Protein AF-A0A843UMZ8-F1 (afdb_monomer_lite)

InterPro domains:
  IPR002641 Patatin-like phospholipase domain [PF01734] (24-73)
  IPR002641 Patatin-like phospholipase domain [PF01734] (77-180)
  IPR002641 Patatin-like phospholipase domain [PS51635] (24-184)
  IPR016035 Acyl transferase/acyl hydrolase/lysophospholipase [SSF52151] (20-180)

Organism: Colocasia esculenta (NCBI:txid4460)

Foldseek 3Di:
DDDDDDDPPPPQPQALDDNDAAEAEQEDDVVCSVVVVVVLVVVQVVVCVVPHPPGAPVSHHSYYYYDHSSVLSVLVSVPAPDACPVVLVVLCVVQPQPWLLNDPDWDWQWWAFPVVRGIDIQTNVVCVVWVQSGDRPSQSVSLQAQARSHYAWGWDWTATPVRDIDIGGTHHRCVVDVDPVPVD

pLDDT: mean 82.48, std 15.72, range [34.12, 97.25]

Secondary structure (DSSP, 8-state):
----------PPPPPSSTT---EEEE---GGGGHHHHHHHHHHHHHHHHHH-TT--HHHH-SEEEE-THHHHHHHHHT--SS--HHHHHHHHHHHTT-BGGG-SS--EEEEEETTTTEEEEEEHHHHHH-GGG--BHHHHHHHHH--TTTS--EEEEEE-TTS-EEEEEEEEGGGT-S-GGG--

Radius of gyration: 21.57 Å; chains: 1; bounding box: 52×58×56 Å

Structure (mmCIF, N/CA/C/O backbone):
data_AF-A0A843UMZ8-F1
#
_entry.id   AF-A0A843UMZ8-F1
#
loop_
_atom_site.group_PDB
_atom_site.id
_atom_site.type_symbol
_atom_site.label_atom_id
_atom_site.label_alt_id
_atom_site.label_comp_id
_atom_site.label_asym_id
_atom_site.label_entity_id
_atom_site.label_seq_id
_atom_site.pdbx_PDB_ins_code
_atom_site.Cartn_x
_atom_site.Cartn_y
_atom_site.Cartn_z
_atom_site.occupancy
_atom_site.B_iso_or_equiv
_atom_site.auth_seq_id
_atom_site.auth_comp_id
_atom_site.auth_asym_id
_atom_site.auth_atom_id
_atom_site.pdbx_PDB_model_num
ATOM 1 N N . MET A 1 1 ? 32.585 -40.895 -26.590 1.00 39.38 1 MET A N 1
ATOM 2 C CA . MET A 1 1 ? 32.357 -39.598 -27.266 1.00 39.38 1 MET A CA 1
ATOM 3 C C . MET A 1 1 ? 31.020 -39.050 -26.799 1.00 39.38 1 MET A C 1
ATOM 5 O O . MET A 1 1 ? 29.990 -39.342 -27.391 1.00 39.38 1 MET A O 1
ATOM 9 N N . GLU A 1 2 ? 31.039 -38.340 -25.678 1.00 34.12 2 GLU A N 1
ATOM 10 C CA . GLU A 1 2 ? 29.848 -37.815 -25.010 1.00 34.12 2 GLU A CA 1
ATOM 11 C C . GLU A 1 2 ? 29.466 -36.465 -25.638 1.00 34.12 2 GLU A C 1
ATOM 13 O O . GLU A 1 2 ? 30.257 -35.522 -25.645 1.00 34.12 2 GLU A O 1
ATOM 18 N N . ARG A 1 3 ? 28.273 -36.387 -26.240 1.00 39.59 3 ARG A N 1
ATOM 19 C CA . ARG A 1 3 ? 27.696 -35.137 -26.752 1.00 39.59 3 ARG A CA 1
ATOM 20 C C . ARG A 1 3 ? 27.063 -34.390 -25.580 1.00 39.59 3 ARG A C 1
ATOM 22 O O . ARG A 1 3 ? 25.974 -34.746 -25.143 1.00 39.59 3 ARG A O 1
ATOM 29 N N . ILE A 1 4 ? 27.728 -33.341 -25.104 1.00 43.88 4 ILE A N 1
ATOM 30 C CA . ILE A 1 4 ? 27.142 -32.383 -24.162 1.00 43.88 4 ILE A CA 1
ATOM 31 C C . ILE A 1 4 ? 26.035 -31.616 -24.897 1.00 43.88 4 ILE A C 1
ATOM 33 O O . ILE A 1 4 ? 26.284 -30.939 -25.899 1.00 43.88 4 ILE A O 1
ATOM 37 N N . ALA A 1 5 ? 24.802 -31.761 -24.415 1.00 42.44 5 ALA A N 1
ATOM 38 C CA . ALA A 1 5 ? 23.647 -31.004 -24.870 1.00 42.44 5 ALA A CA 1
ATOM 39 C C . ALA A 1 5 ? 23.881 -29.508 -24.606 1.00 42.44 5 ALA A C 1
ATOM 41 O O . ALA A 1 5 ? 24.141 -29.100 -23.475 1.00 42.44 5 ALA A O 1
ATOM 42 N N . ARG A 1 6 ? 23.800 -28.688 -25.660 1.00 41.22 6 ARG A N 1
ATOM 43 C CA . ARG A 1 6 ? 23.776 -27.227 -25.534 1.00 41.22 6 ARG A CA 1
ATOM 44 C C . ARG A 1 6 ? 22.532 -26.855 -24.733 1.00 41.22 6 ARG A C 1
ATOM 46 O O . ARG A 1 6 ? 21.422 -27.112 -25.194 1.00 41.22 6 ARG A O 1
ATOM 53 N N . SER A 1 7 ? 22.718 -26.284 -23.544 1.00 41.28 7 SER A N 1
ATOM 54 C CA . SER A 1 7 ? 21.619 -25.667 -22.813 1.00 41.28 7 SER A CA 1
ATOM 55 C C . SER A 1 7 ? 21.045 -24.543 -23.672 1.00 41.28 7 SER A C 1
ATOM 57 O O . SER A 1 7 ? 21.776 -23.748 -24.268 1.00 41.28 7 SER A O 1
ATOM 59 N N . SER A 1 8 ? 19.724 -24.526 -23.795 1.00 41.25 8 SER A N 1
ATOM 60 C CA . SER A 1 8 ? 18.988 -23.487 -24.498 1.00 41.25 8 SER A CA 1
ATOM 61 C C . SER A 1 8 ? 19.226 -22.161 -23.781 1.00 41.25 8 SER A C 1
ATOM 63 O O . SER A 1 8 ? 18.613 -21.889 -22.751 1.00 41.25 8 SER A O 1
ATOM 65 N N . ILE A 1 9 ? 20.148 -21.348 -24.297 1.00 44.03 9 ILE A N 1
ATOM 66 C CA . ILE A 1 9 ? 20.263 -19.946 -23.904 1.00 44.03 9 ILE A CA 1
ATOM 67 C C . ILE A 1 9 ? 18.944 -19.307 -24.335 1.00 44.03 9 ILE A C 1
ATOM 69 O O . ILE A 1 9 ? 18.650 -19.249 -25.530 1.00 44.03 9 ILE A O 1
ATOM 73 N N . SER A 1 10 ? 18.119 -18.899 -23.369 1.00 47.84 10 SER A N 1
ATOM 74 C CA . SER A 1 10 ? 16.929 -18.093 -23.631 1.00 47.84 10 SER A CA 1
ATOM 75 C C . SER A 1 10 ? 17.362 -16.891 -24.463 1.00 47.84 10 SER A C 1
ATOM 77 O O . SER A 1 10 ? 18.182 -16.096 -24.000 1.00 47.84 10 SER A O 1
ATOM 79 N N . GLN A 1 11 ? 16.882 -16.797 -25.703 1.00 49.19 11 GLN A N 1
ATOM 80 C CA . GLN A 1 11 ? 17.174 -15.651 -26.555 1.00 49.19 11 GLN A CA 1
ATOM 81 C C . GLN A 1 11 ? 16.705 -14.391 -25.824 1.00 49.19 11 GLN A C 1
ATOM 83 O O . GLN A 1 11 ? 15.544 -14.302 -25.426 1.00 49.19 11 GLN A O 1
ATOM 88 N N . ILE A 1 12 ? 17.636 -13.463 -25.588 1.00 54.62 12 ILE A N 1
ATOM 89 C CA . ILE A 1 12 ? 17.324 -12.133 -25.062 1.00 54.62 12 ILE A CA 1
ATOM 90 C C . ILE A 1 12 ? 16.330 -11.512 -26.046 1.00 54.62 12 ILE A C 1
ATOM 92 O O . ILE A 1 12 ? 16.532 -11.594 -27.260 1.00 54.62 12 ILE A O 1
ATOM 96 N N . GLN A 1 13 ? 15.227 -10.980 -25.521 1.00 56.53 13 GLN A N 1
ATOM 97 C CA . GLN A 1 13 ? 14.193 -10.341 -26.326 1.00 56.53 13 GLN A CA 1
ATOM 98 C C . GLN A 1 13 ? 14.821 -9.230 -27.181 1.00 56.53 13 GLN A C 1
ATOM 100 O O . GLN A 1 13 ? 15.770 -8.579 -26.744 1.00 56.53 13 GLN A O 1
ATOM 105 N N . ALA A 1 14 ? 14.352 -9.079 -28.423 1.00 60.81 14 ALA A N 1
ATOM 106 C CA . ALA A 1 14 ? 14.904 -8.090 -29.345 1.00 60.81 14 ALA A CA 1
ATOM 107 C C . ALA A 1 14 ? 14.833 -6.680 -28.725 1.00 60.81 14 ALA A C 1
ATOM 109 O O . ALA A 1 14 ? 13.852 -6.408 -28.028 1.00 60.81 14 ALA A O 1
ATOM 110 N N . PRO A 1 15 ? 15.834 -5.812 -28.970 1.00 63.03 15 PRO A N 1
ATOM 111 C CA . PRO A 1 15 ? 15.876 -4.496 -28.359 1.00 63.03 15 PRO A CA 1
ATOM 112 C C . PRO A 1 15 ? 14.622 -3.686 -28.659 1.00 63.03 15 PRO A C 1
ATOM 114 O O . PRO A 1 15 ? 14.126 -3.680 -29.789 1.00 63.03 15 PRO A O 1
ATOM 117 N N . THR A 1 16 ? 14.140 -2.978 -27.649 1.00 64.69 16 THR A N 1
ATOM 118 C CA . THR A 1 16 ? 12.917 -2.178 -27.721 1.00 64.69 16 THR A CA 1
ATOM 119 C C . THR A 1 16 ? 13.115 -0.954 -28.624 1.00 64.69 16 THR A C 1
ATOM 121 O O . THR A 1 16 ? 12.178 -0.531 -29.299 1.00 64.69 16 THR A O 1
ATOM 124 N N . TYR A 1 17 ? 14.348 -0.433 -28.722 1.00 62.03 17 TYR A N 1
ATOM 125 C CA . TYR A 1 17 ? 14.706 0.687 -29.598 1.00 62.03 17 TYR A CA 1
ATOM 126 C C . TYR A 1 17 ? 16.042 0.470 -30.334 1.00 62.03 17 TYR A C 1
ATOM 128 O O . TYR A 1 17 ? 17.121 0.470 -29.743 1.00 62.03 17 TYR A O 1
ATOM 1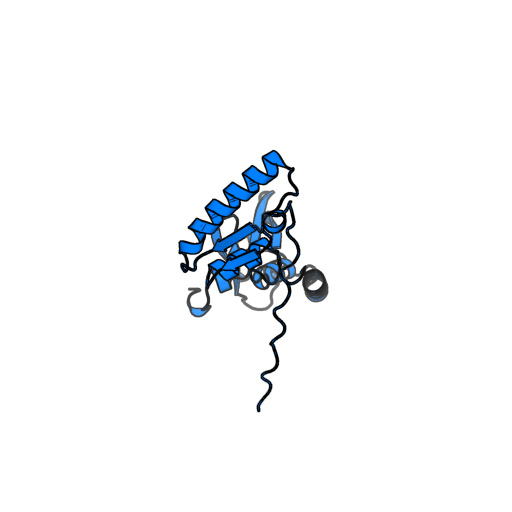36 N N . GLY A 1 18 ? 15.987 0.373 -31.667 1.00 69.19 18 GLY A N 1
ATOM 137 C CA . GLY A 1 18 ? 17.173 0.289 -32.529 1.00 69.19 18 GLY A CA 1
ATOM 138 C C . GLY A 1 18 ? 17.957 -1.028 -32.412 1.00 69.19 18 GLY A C 1
ATOM 139 O O . GLY A 1 18 ? 17.411 -2.068 -32.070 1.00 69.19 18 GLY A O 1
ATOM 140 N N . ASN A 1 19 ? 19.255 -0.992 -32.741 1.00 77.31 19 ASN A N 1
ATOM 141 C CA . ASN A 1 19 ? 20.150 -2.164 -32.707 1.00 77.31 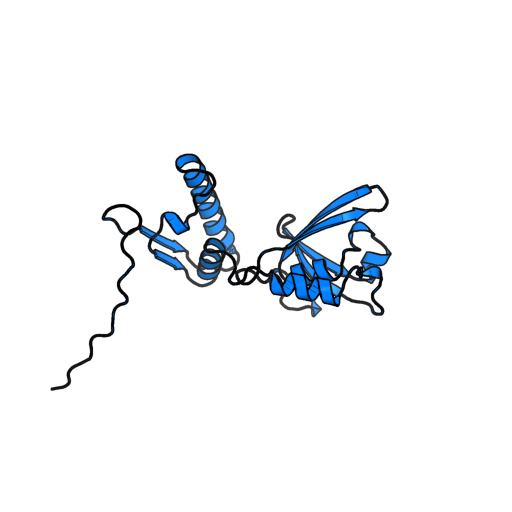19 ASN A CA 1
ATOM 142 C C . ASN A 1 19 ? 20.954 -2.287 -31.394 1.00 77.31 19 ASN A C 1
ATOM 144 O O . ASN A 1 19 ? 21.884 -3.093 -31.322 1.00 77.31 19 ASN A O 1
ATOM 148 N N . LEU A 1 20 ? 20.658 -1.468 -30.382 1.00 81.56 20 LEU A N 1
ATOM 149 C CA . LEU A 1 20 ? 21.407 -1.422 -29.125 1.00 81.56 20 LEU A CA 1
ATOM 150 C C . LEU A 1 20 ? 20.588 -2.055 -28.005 1.00 81.56 20 LEU A C 1
ATOM 152 O O . LEU A 1 20 ? 19.434 -1.697 -27.832 1.00 81.56 20 LEU A O 1
ATOM 156 N N . ILE A 1 21 ? 21.208 -2.950 -27.233 1.00 87.69 21 ILE A N 1
ATOM 157 C CA . ILE A 1 21 ? 20.596 -3.537 -26.035 1.00 87.69 21 ILE A CA 1
ATOM 158 C C . ILE A 1 21 ? 20.822 -2.592 -24.853 1.00 87.69 21 ILE A C 1
ATOM 160 O O . ILE A 1 21 ? 21.972 -2.259 -24.545 1.00 87.69 21 ILE A O 1
ATOM 164 N N . THR A 1 22 ? 19.753 -2.201 -24.162 1.00 90.44 22 THR A N 1
ATOM 165 C CA . THR A 1 22 ? 19.817 -1.351 -22.963 1.00 90.44 22 THR A CA 1
ATOM 166 C C . THR A 1 22 ? 19.690 -2.178 -21.682 1.00 90.44 22 THR A C 1
ATOM 168 O O . THR A 1 22 ? 18.806 -3.022 -21.529 1.00 90.44 22 THR A O 1
ATOM 171 N N . ILE A 1 23 ? 20.601 -1.944 -20.729 1.00 91.31 23 ILE A N 1
ATOM 172 C CA . ILE A 1 23 ? 20.671 -2.697 -19.469 1.00 91.31 23 ILE A CA 1
ATOM 173 C C . ILE A 1 23 ? 20.679 -1.736 -18.280 1.00 91.31 23 ILE A C 1
ATOM 175 O O . ILE A 1 23 ? 21.539 -0.859 -18.197 1.00 91.31 23 ILE A O 1
ATOM 179 N N . LEU A 1 24 ? 19.769 -1.954 -17.329 1.00 89.62 24 LEU A N 1
ATOM 180 C CA . LEU A 1 24 ? 19.744 -1.290 -16.026 1.00 89.62 24 LEU A CA 1
ATOM 181 C C . LEU A 1 24 ? 20.158 -2.278 -14.925 1.00 89.62 24 LEU A C 1
ATOM 183 O O . LEU A 1 24 ? 19.563 -3.344 -14.789 1.00 89.62 24 LEU A O 1
ATOM 187 N N . SER A 1 25 ? 21.159 -1.920 -14.117 1.00 91.00 25 SER A N 1
ATOM 188 C CA . SER A 1 25 ? 21.621 -2.721 -12.974 1.00 91.00 25 SER A CA 1
ATOM 189 C C . SER A 1 25 ? 21.449 -1.956 -11.664 1.00 91.00 25 SER A C 1
ATOM 191 O O . SER A 1 25 ? 21.885 -0.812 -11.560 1.00 91.00 25 SER A O 1
ATOM 193 N N . ILE A 1 26 ? 20.834 -2.592 -10.664 1.00 90.25 26 ILE A N 1
ATOM 194 C CA . ILE A 1 26 ? 20.544 -2.000 -9.353 1.00 90.25 26 ILE A CA 1
ATOM 195 C C . ILE A 1 26 ? 21.181 -2.838 -8.242 1.00 90.25 26 ILE A C 1
ATOM 197 O O . ILE A 1 26 ? 20.771 -3.971 -7.965 1.00 90.25 26 ILE A O 1
ATOM 201 N N . ASP A 1 27 ? 22.155 -2.253 -7.558 1.00 85.81 27 ASP A N 1
ATOM 202 C CA . ASP A 1 27 ? 22.845 -2.910 -6.453 1.00 85.81 27 ASP A CA 1
ATOM 203 C C . ASP A 1 27 ? 21.962 -3.058 -5.204 1.00 85.81 27 ASP A C 1
ATOM 205 O O . ASP A 1 27 ? 21.072 -2.252 -4.911 1.00 85.81 27 ASP A O 1
ATOM 209 N N . GLY A 1 28 ? 22.237 -4.106 -4.427 1.00 78.75 28 GLY A N 1
ATOM 210 C CA . GLY A 1 28 ? 21.670 -4.282 -3.095 1.00 78.75 28 GLY A CA 1
ATOM 211 C C . GLY A 1 28 ? 22.303 -3.343 -2.066 1.00 78.75 28 GLY A C 1
ATOM 212 O O . GLY A 1 28 ? 23.476 -2.995 -2.153 1.00 78.75 28 GLY A O 1
ATOM 213 N N . GLY A 1 29 ? 21.545 -2.956 -1.036 1.00 81.50 29 GLY A N 1
ATOM 214 C CA . GLY A 1 29 ? 22.059 -2.012 -0.034 1.00 81.50 29 GLY A CA 1
ATOM 215 C C . GLY A 1 29 ? 21.313 -1.963 1.298 1.00 81.50 29 GLY A C 1
ATOM 216 O O . GLY A 1 29 ? 21.584 -1.067 2.103 1.00 81.50 29 GLY A O 1
ATOM 217 N N . GLY A 1 30 ? 20.376 -2.888 1.543 1.00 77.50 30 GLY A N 1
ATOM 218 C CA . GLY A 1 30 ? 19.465 -2.814 2.687 1.00 77.50 30 GLY A CA 1
ATOM 219 C C . GLY A 1 30 ? 18.601 -1.557 2.597 1.00 77.50 30 GLY A C 1
ATOM 220 O O . GLY A 1 30 ? 18.087 -1.245 1.523 1.00 77.50 30 GLY A O 1
ATOM 221 N N . VAL A 1 31 ? 18.511 -0.798 3.691 1.00 73.19 31 VAL A N 1
ATOM 222 C CA . VAL A 1 31 ? 17.788 0.490 3.748 1.00 73.19 31 VAL A CA 1
ATOM 223 C C . VAL A 1 31 ? 18.337 1.544 2.777 1.00 73.19 31 VAL A C 1
ATOM 225 O O . VAL A 1 31 ? 17.607 2.432 2.352 1.00 73.19 31 VAL A O 1
ATOM 228 N N . ARG A 1 32 ? 19.605 1.424 2.350 1.00 76.88 32 ARG A N 1
ATOM 229 C CA . ARG A 1 32 ? 20.222 2.338 1.369 1.00 76.88 32 ARG A CA 1
ATOM 230 C C . ARG A 1 32 ? 19.683 2.158 -0.050 1.00 76.88 32 ARG A C 1
ATOM 232 O O . ARG A 1 32 ? 20.016 2.961 -0.913 1.00 76.88 32 ARG A O 1
ATOM 239 N N . GLY A 1 33 ? 18.821 1.164 -0.282 1.00 77.50 33 GLY A N 1
ATOM 240 C CA . GLY A 1 33 ? 18.078 1.026 -1.536 1.00 77.50 33 GLY A CA 1
ATOM 241 C C . GLY A 1 33 ? 17.200 2.237 -1.870 1.00 77.50 33 GLY A C 1
ATOM 242 O O . GLY A 1 33 ? 16.820 2.390 -3.023 1.00 77.50 33 GLY A O 1
ATOM 243 N N . ILE A 1 34 ? 16.945 3.142 -0.916 1.00 78.19 34 ILE A N 1
ATOM 244 C CA . ILE A 1 34 ? 16.294 4.428 -1.197 1.00 78.19 34 ILE A CA 1
ATOM 245 C C . ILE A 1 34 ? 17.096 5.302 -2.174 1.00 78.19 34 ILE A C 1
ATOM 247 O O . ILE A 1 34 ? 16.505 6.021 -2.965 1.00 78.19 34 ILE A O 1
ATOM 251 N N . ILE A 1 35 ? 18.431 5.206 -2.178 1.00 84.00 35 ILE A N 1
ATOM 252 C CA . ILE A 1 35 ? 19.289 6.003 -3.067 1.00 84.00 35 ILE A CA 1
ATOM 253 C C . ILE A 1 35 ? 19.014 5.673 -4.543 1.00 84.00 35 ILE A C 1
ATOM 255 O O . ILE A 1 35 ? 18.651 6.590 -5.283 1.00 84.00 35 ILE A O 1
ATOM 259 N N . PRO A 1 36 ? 19.139 4.406 -5.002 1.00 85.88 36 PRO A N 1
ATOM 260 C CA . PRO A 1 36 ? 18.819 4.078 -6.384 1.00 85.88 36 PRO A CA 1
ATOM 261 C C . PRO A 1 36 ? 17.340 4.306 -6.709 1.00 85.88 36 PRO A C 1
ATOM 263 O O . PRO A 1 36 ? 17.052 4.725 -7.821 1.00 85.88 36 PRO A O 1
ATOM 266 N N . VAL A 1 37 ? 16.410 4.116 -5.762 1.00 84.62 37 VAL A N 1
ATOM 267 C CA . VAL A 1 37 ? 14.987 4.442 -5.982 1.00 84.62 37 VAL A CA 1
ATOM 268 C C . VAL A 1 37 ? 14.804 5.919 -6.323 1.00 84.62 37 VAL A C 1
ATOM 270 O O . VAL A 1 37 ? 14.165 6.222 -7.321 1.00 84.62 37 VAL A O 1
ATOM 273 N N . THR A 1 38 ? 15.410 6.836 -5.565 1.00 83.12 38 THR A N 1
ATOM 274 C CA . THR A 1 38 ? 15.305 8.279 -5.832 1.00 83.12 38 THR A CA 1
ATOM 275 C C . THR A 1 38 ? 15.871 8.653 -7.202 1.00 83.12 38 THR A C 1
ATOM 277 O O . THR A 1 38 ? 15.266 9.445 -7.923 1.00 83.12 38 THR A O 1
ATOM 280 N N . ILE A 1 39 ? 17.012 8.072 -7.585 1.00 89.62 39 ILE A N 1
ATOM 281 C CA . ILE A 1 39 ? 17.620 8.309 -8.903 1.00 89.62 39 ILE A CA 1
ATOM 282 C C . ILE A 1 39 ? 16.702 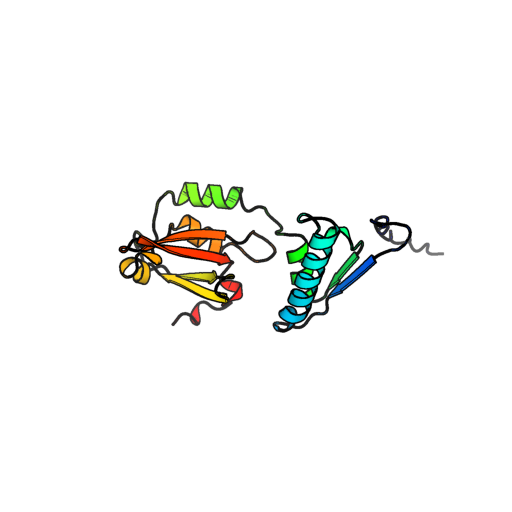7.796 -10.017 1.00 89.62 39 ILE A C 1
ATOM 284 O O . ILE A 1 39 ? 16.495 8.489 -11.009 1.00 89.62 39 ILE A O 1
ATOM 288 N N . LEU A 1 40 ? 16.130 6.604 -9.845 1.00 90.00 40 LEU A N 1
ATOM 289 C CA . LEU A 1 40 ? 15.221 6.004 -10.818 1.00 90.00 40 LEU A CA 1
ATOM 290 C C . LEU A 1 40 ? 13.911 6.785 -10.936 1.00 90.00 40 LEU A C 1
ATOM 292 O O . LEU A 1 40 ? 13.449 7.000 -12.049 1.00 90.00 40 LEU A O 1
ATOM 296 N N . SER A 1 41 ? 13.359 7.282 -9.827 1.00 84.81 41 SER A N 1
ATOM 297 C CA . SER A 1 41 ? 12.196 8.174 -9.850 1.00 84.81 41 SER A CA 1
ATOM 298 C C . SER A 1 41 ? 12.484 9.471 -10.602 1.00 84.81 41 SER A C 1
ATOM 300 O O . SER A 1 41 ? 11.654 9.911 -11.390 1.00 84.81 41 SER A O 1
ATOM 302 N N . PHE A 1 42 ? 13.661 10.073 -10.406 1.00 91.31 42 PHE A N 1
ATOM 303 C CA . PHE A 1 42 ? 14.057 11.249 -11.180 1.00 91.31 42 PHE A CA 1
ATOM 304 C C . PHE A 1 42 ? 14.197 10.923 -12.672 1.00 91.31 42 PHE A C 1
ATOM 306 O O . PHE A 1 42 ? 13.692 11.663 -13.509 1.00 91.31 42 PHE A O 1
ATOM 313 N N . LEU A 1 43 ? 14.835 9.800 -13.008 1.00 91.94 43 LEU A N 1
ATOM 314 C CA . LEU A 1 43 ? 14.990 9.366 -14.394 1.00 91.94 43 LEU A CA 1
ATOM 315 C C . LEU A 1 43 ? 13.635 9.127 -15.074 1.00 91.94 43 LEU A C 1
ATOM 317 O O . LEU A 1 43 ? 13.434 9.599 -16.185 1.00 91.94 43 LEU A O 1
ATOM 321 N N . GLU A 1 44 ? 12.702 8.439 -14.413 1.00 88.94 44 GLU A N 1
ATOM 322 C CA . GLU A 1 44 ? 11.356 8.196 -14.947 1.00 88.94 44 GLU A CA 1
ATOM 323 C C . GLU A 1 44 ? 10.589 9.504 -15.180 1.00 88.94 44 GLU A C 1
ATOM 325 O O . GLU A 1 44 ? 9.971 9.667 -16.227 1.00 88.94 44 GLU A O 1
ATOM 330 N N . LEU A 1 45 ? 10.702 10.473 -14.264 1.00 88.44 45 LEU A N 1
ATOM 331 C CA . LEU A 1 45 ? 10.113 11.803 -14.443 1.00 88.44 45 LEU A CA 1
ATOM 332 C C . LEU A 1 45 ? 10.694 12.545 -15.654 1.00 88.44 45 LEU A C 1
ATOM 334 O O . LEU A 1 45 ? 9.952 13.200 -16.382 1.00 88.44 45 LEU A O 1
ATOM 338 N N . GLU A 1 46 ? 12.007 12.472 -15.884 1.00 94.19 46 GLU A N 1
ATOM 339 C CA . GLU A 1 46 ? 12.617 13.085 -17.070 1.00 94.19 46 GLU A CA 1
ATOM 340 C C . GLU A 1 46 ? 12.184 12.380 -18.365 1.00 94.19 46 GLU A C 1
ATOM 342 O O . GLU A 1 46 ? 11.899 13.053 -19.352 1.00 94.19 46 GLU A O 1
ATOM 347 N N . LEU A 1 47 ? 12.049 11.051 -18.356 1.00 90.19 47 LEU A N 1
ATOM 348 C CA . LEU A 1 47 ? 11.519 10.295 -19.497 1.00 90.19 47 LEU A CA 1
ATOM 349 C C . LEU A 1 47 ? 10.060 10.667 -19.790 1.00 90.19 47 LEU A C 1
ATOM 351 O O . LEU A 1 47 ? 9.705 10.904 -20.941 1.00 90.19 47 LEU A O 1
ATOM 355 N N . GLN A 1 48 ? 9.236 10.830 -18.754 1.00 90.44 48 GLN A N 1
ATOM 356 C CA . GLN A 1 48 ? 7.846 11.266 -18.901 1.00 90.44 48 GLN A CA 1
ATOM 357 C C . GLN A 1 48 ? 7.715 12.677 -19.480 1.00 90.44 48 GLN A C 1
ATOM 359 O O . GLN A 1 48 ? 6.792 12.946 -20.248 1.00 90.44 48 GLN A O 1
ATOM 364 N N . LYS A 1 49 ? 8.646 13.586 -19.164 1.00 92.12 49 LYS A N 1
ATOM 365 C CA . LYS A 1 49 ? 8.683 14.923 -19.784 1.00 92.12 49 LYS A CA 1
ATOM 366 C C . LYS A 1 49 ? 9.020 14.873 -21.274 1.00 92.12 49 LYS A C 1
ATOM 368 O O . LYS A 1 49 ? 8.611 15.773 -22.003 1.00 92.12 49 LYS A O 1
ATOM 373 N N . LEU A 1 50 ? 9.795 13.879 -21.702 1.00 91.75 50 LEU A N 1
ATOM 374 C CA . LEU A 1 50 ? 10.229 13.729 -23.090 1.00 91.75 50 LEU A CA 1
ATOM 375 C C . LEU A 1 50 ? 9.184 12.995 -23.939 1.00 91.75 50 LEU A C 1
ATOM 377 O O . LEU A 1 50 ? 8.842 13.478 -25.016 1.00 91.75 50 LEU A O 1
ATOM 381 N N . ASP A 1 51 ? 8.646 11.885 -23.431 1.00 91.50 51 ASP A N 1
ATOM 382 C CA . ASP A 1 51 ? 7.847 10.936 -24.219 1.00 91.50 51 ASP A CA 1
ATOM 383 C C . ASP A 1 51 ? 6.387 10.786 -23.734 1.00 91.50 51 ASP A C 1
ATOM 385 O O . ASP A 1 51 ? 5.590 10.091 -24.365 1.00 91.50 51 ASP A O 1
ATOM 389 N N . GLY A 1 52 ? 6.003 11.475 -22.651 1.00 89.38 52 GLY A N 1
ATOM 390 C CA . GLY A 1 52 ? 4.636 11.534 -22.118 1.00 89.38 52 GLY A CA 1
ATOM 391 C C . GLY A 1 52 ? 4.450 10.842 -20.761 1.00 89.38 52 GLY A C 1
ATOM 392 O O . GLY A 1 52 ? 5.243 10.002 -20.349 1.00 89.38 52 GLY A O 1
ATOM 393 N N . GLU A 1 53 ? 3.360 11.168 -20.058 1.00 84.88 53 GLU A N 1
ATOM 394 C CA . GLU A 1 53 ? 3.105 10.737 -18.666 1.00 84.88 53 GLU A CA 1
ATOM 395 C C . GLU A 1 53 ? 3.021 9.214 -18.466 1.00 84.88 53 GLU A C 1
ATOM 397 O O . GLU A 1 53 ? 3.230 8.715 -17.359 1.00 84.88 53 GLU A O 1
ATOM 402 N N . GLU A 1 54 ? 2.752 8.453 -19.527 1.00 82.50 54 GLU A N 1
ATOM 403 C CA . GLU A 1 54 ? 2.670 6.989 -19.479 1.00 82.50 54 GLU A CA 1
ATOM 404 C C . GLU A 1 54 ? 4.025 6.291 -19.635 1.00 82.50 54 GLU A C 1
ATOM 406 O O . GLU A 1 54 ? 4.106 5.088 -19.402 1.00 82.50 54 GLU A O 1
ATOM 411 N N . ALA A 1 55 ? 5.095 7.024 -19.953 1.00 84.25 55 ALA A N 1
ATOM 412 C CA . ALA A 1 55 ? 6.434 6.460 -20.049 1.00 84.25 55 ALA A CA 1
ATOM 413 C C . ALA A 1 55 ? 6.871 5.849 -18.707 1.00 84.25 55 ALA A C 1
ATOM 415 O O . ALA A 1 55 ? 6.742 6.471 -17.638 1.00 84.25 55 ALA A O 1
ATOM 416 N N . ARG A 1 56 ? 7.383 4.618 -18.747 1.00 85.62 56 ARG A N 1
ATOM 417 C CA . ARG A 1 56 ? 7.949 3.913 -17.592 1.00 85.62 56 ARG A CA 1
ATOM 418 C C . ARG A 1 56 ? 9.352 3.437 -17.902 1.00 85.62 56 ARG A C 1
ATOM 420 O O . ARG A 1 56 ? 9.663 3.089 -19.033 1.00 85.62 56 ARG A O 1
ATOM 427 N N . LEU A 1 57 ? 10.190 3.293 -16.877 1.00 86.44 57 LEU A N 1
ATOM 428 C CA . LEU A 1 57 ? 11.549 2.746 -17.039 1.00 86.44 57 LEU A CA 1
ATOM 429 C C . LEU A 1 57 ? 11.566 1.380 -17.748 1.00 86.44 57 LEU A C 1
ATOM 431 O O . LEU A 1 57 ? 12.499 1.077 -18.488 1.00 86.44 57 LEU A O 1
ATOM 435 N N . ALA A 1 58 ? 10.531 0.562 -17.546 1.00 84.75 58 ALA A N 1
ATOM 436 C CA . ALA A 1 58 ? 10.403 -0.745 -18.185 1.00 84.75 58 ALA A CA 1
ATOM 437 C C . ALA A 1 58 ? 10.279 -0.684 -19.720 1.00 84.75 58 ALA A C 1
ATOM 439 O O . ALA A 1 58 ? 10.571 -1.687 -20.366 1.00 84.75 58 ALA A O 1
ATOM 440 N N . ASP A 1 59 ? 9.901 0.464 -20.288 1.00 85.62 59 ASP A N 1
ATOM 441 C CA . ASP A 1 59 ? 9.763 0.657 -21.736 1.00 85.62 59 ASP A CA 1
ATOM 442 C C . ASP A 1 59 ? 11.111 0.955 -22.417 1.00 85.62 59 ASP A C 1
ATOM 444 O O . ASP A 1 59 ? 11.252 0.781 -23.625 1.00 85.62 59 ASP A O 1
ATOM 448 N N . TYR A 1 60 ? 12.123 1.380 -21.648 1.00 87.75 60 TYR A N 1
ATOM 449 C CA . TYR A 1 60 ? 13.428 1.818 -22.172 1.00 87.75 60 TYR A CA 1
ATOM 450 C C . TYR A 1 60 ? 14.557 0.814 -21.946 1.00 87.75 60 TYR A C 1
ATOM 452 O O . TYR A 1 60 ? 15.614 0.937 -22.570 1.00 87.75 60 TYR A O 1
ATOM 460 N N . PHE A 1 61 ? 14.375 -0.148 -21.037 1.00 88.44 61 PHE A N 1
ATOM 461 C CA . PHE A 1 61 ? 15.404 -1.113 -20.653 1.00 88.44 61 PHE A CA 1
ATOM 462 C C . PHE A 1 61 ? 15.007 -2.539 -21.028 1.00 88.44 61 PHE A C 1
ATOM 464 O O . PHE A 1 61 ? 14.123 -3.127 -20.405 1.00 88.44 61 PHE A O 1
ATOM 471 N N . ASP A 1 62 ? 15.736 -3.129 -21.979 1.00 86.69 62 ASP A N 1
ATOM 472 C CA . ASP A 1 62 ? 15.529 -4.519 -22.413 1.00 86.69 62 ASP A CA 1
ATOM 473 C C . ASP A 1 62 ? 15.818 -5.521 -21.287 1.00 86.69 62 ASP A C 1
ATOM 475 O O . ASP A 1 62 ? 15.183 -6.574 -21.168 1.00 86.69 62 ASP A O 1
ATOM 479 N N . VAL A 1 63 ? 16.794 -5.191 -20.436 1.00 86.12 63 VAL A N 1
ATOM 480 C CA . VAL A 1 63 ? 17.185 -6.005 -19.286 1.00 86.12 63 VAL A CA 1
ATOM 481 C C . VAL A 1 63 ? 17.287 -5.131 -18.043 1.00 86.12 63 VAL A C 1
ATOM 483 O O . VAL A 1 63 ? 18.037 -4.158 -18.010 1.00 86.12 63 VAL A O 1
ATOM 486 N N . ILE A 1 64 ? 16.589 -5.527 -16.977 1.00 87.62 64 ILE A N 1
ATOM 487 C CA . ILE A 1 64 ? 16.735 -4.924 -15.650 1.00 87.62 64 ILE A CA 1
ATOM 488 C C . ILE A 1 64 ? 17.188 -6.005 -14.667 1.00 87.62 64 ILE A C 1
ATOM 490 O O . ILE A 1 64 ? 16.494 -7.005 -14.466 1.00 87.62 64 ILE A O 1
ATOM 494 N N . ALA A 1 65 ? 18.353 -5.803 -14.057 1.00 87.94 65 ALA A N 1
A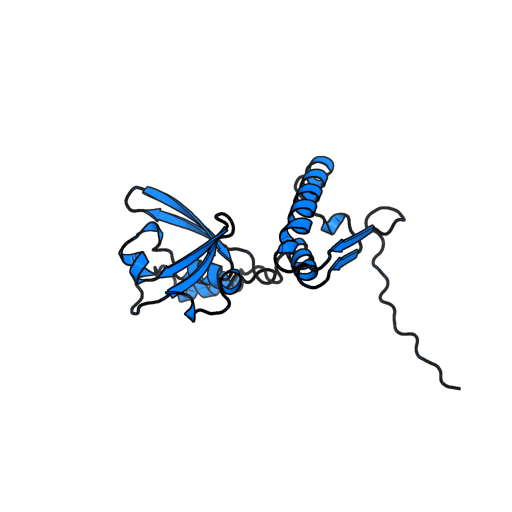TOM 495 C CA . ALA A 1 65 ? 18.974 -6.714 -13.105 1.00 87.94 65 ALA A CA 1
ATOM 496 C C . ALA A 1 65 ? 19.186 -6.034 -11.748 1.00 87.94 65 ALA A C 1
ATOM 498 O O . ALA A 1 65 ? 19.395 -4.828 -11.657 1.00 87.94 65 ALA A O 1
ATOM 499 N N . GLY A 1 66 ? 19.135 -6.809 -10.669 1.00 87.12 66 GLY A N 1
ATOM 500 C CA . GLY A 1 66 ? 19.395 -6.270 -9.343 1.00 87.12 66 GLY A CA 1
ATOM 501 C C . GLY A 1 66 ? 19.389 -7.323 -8.254 1.00 87.12 66 GLY A C 1
ATOM 502 O O . GLY A 1 66 ? 18.797 -8.395 -8.389 1.00 87.12 66 GLY A O 1
ATOM 503 N N . THR A 1 67 ? 20.102 -7.020 -7.175 1.00 81.50 67 THR A N 1
ATOM 504 C CA . THR A 1 67 ? 20.401 -7.971 -6.099 1.00 81.50 67 THR A CA 1
ATOM 505 C C . THR A 1 67 ? 19.847 -7.470 -4.767 1.00 81.50 67 THR A C 1
ATOM 507 O O . THR A 1 67 ? 19.865 -6.275 -4.486 1.00 81.50 67 THR A O 1
ATOM 510 N N . SER A 1 68 ? 19.324 -8.370 -3.924 1.00 83.94 68 SER A N 1
ATOM 511 C CA . SER A 1 68 ? 18.731 -8.013 -2.620 1.00 83.94 68 SER A CA 1
ATOM 512 C C . SER A 1 68 ? 17.672 -6.898 -2.751 1.00 83.94 68 SER A C 1
ATOM 514 O O . SER A 1 68 ? 16.708 -7.075 -3.498 1.00 83.94 68 SER A O 1
ATOM 516 N N . THR A 1 69 ? 17.844 -5.741 -2.096 1.00 81.50 69 THR A N 1
ATOM 517 C CA . THR A 1 69 ? 16.944 -4.583 -2.237 1.00 81.50 69 THR A CA 1
ATOM 518 C C . THR A 1 69 ? 16.765 -4.150 -3.694 1.00 81.50 69 THR A C 1
ATOM 520 O O . THR A 1 69 ? 15.656 -3.794 -4.072 1.00 81.50 69 THR A O 1
ATOM 523 N N . GLY A 1 70 ? 17.799 -4.248 -4.537 1.00 80.25 70 GLY A N 1
ATOM 524 C CA . GLY A 1 70 ? 17.691 -3.943 -5.965 1.00 80.25 70 GLY A CA 1
ATOM 525 C C . GLY A 1 70 ? 16.667 -4.828 -6.681 1.00 80.25 70 GLY A C 1
ATOM 526 O O . GLY A 1 70 ? 15.899 -4.335 -7.497 1.00 80.25 70 GLY A O 1
ATOM 527 N N . GLY A 1 71 ? 16.550 -6.105 -6.301 1.00 80.44 71 GLY A N 1
ATOM 528 C CA . GLY A 1 71 ? 15.513 -7.000 -6.828 1.00 80.44 71 GLY A CA 1
ATOM 529 C C . GLY A 1 71 ? 14.091 -6.591 -6.420 1.00 80.44 71 GLY A C 1
ATOM 530 O O . GLY A 1 71 ? 13.159 -6.724 -7.214 1.00 80.44 71 GLY A O 1
ATOM 531 N N . LEU A 1 72 ? 13.921 -6.037 -5.212 1.00 77.69 72 LEU A N 1
ATOM 532 C CA . LEU A 1 72 ? 12.641 -5.465 -4.774 1.00 77.69 72 LEU A CA 1
ATOM 533 C C . LEU A 1 72 ? 12.286 -4.212 -5.584 1.00 77.69 72 LEU A C 1
ATOM 535 O O . LEU A 1 72 ? 11.134 -4.067 -5.984 1.00 77.69 72 LEU A O 1
ATOM 539 N N . VAL A 1 73 ? 13.272 -3.356 -5.880 1.00 79.69 73 VAL A N 1
ATOM 540 C CA . VAL A 1 73 ? 13.088 -2.157 -6.716 1.00 79.69 73 VAL A CA 1
ATOM 541 C C . VAL A 1 73 ? 12.640 -2.538 -8.125 1.00 79.69 73 VAL A C 1
ATOM 543 O O . VAL A 1 73 ? 11.643 -2.007 -8.600 1.00 79.69 73 VAL A O 1
ATOM 546 N N . ILE A 1 74 ? 13.285 -3.522 -8.763 1.00 80.94 74 ILE A N 1
ATOM 547 C CA . ILE A 1 74 ? 12.859 -4.023 -10.087 1.00 80.94 74 ILE A CA 1
ATOM 548 C C . ILE A 1 74 ? 11.404 -4.467 -10.065 1.00 80.94 74 ILE A C 1
ATOM 550 O O . ILE A 1 74 ? 10.639 -4.221 -10.997 1.00 80.94 74 ILE A O 1
ATOM 554 N N . ARG A 1 75 ? 11.018 -5.165 -8.999 1.00 73.25 75 ARG A N 1
ATOM 555 C CA . ARG A 1 75 ? 9.668 -5.686 -8.886 1.00 73.25 75 ARG A CA 1
ATOM 556 C C . ARG A 1 75 ? 8.647 -4.583 -8.620 1.00 73.25 75 ARG A C 1
ATOM 558 O O . ARG A 1 75 ? 7.533 -4.696 -9.106 1.00 73.25 75 ARG A O 1
ATOM 565 N N . ALA A 1 76 ? 9.032 -3.521 -7.919 1.00 73.38 76 ALA A N 1
ATOM 566 C CA . ALA A 1 76 ? 8.219 -2.318 -7.793 1.00 73.38 76 ALA A CA 1
ATOM 567 C C . ALA A 1 76 ? 8.042 -1.605 -9.147 1.00 73.38 76 ALA A C 1
ATOM 569 O O . ALA A 1 76 ? 6.918 -1.249 -9.484 1.00 73.38 76 ALA A O 1
ATOM 570 N N . LEU A 1 77 ? 9.105 -1.494 -9.957 1.00 73.69 77 LEU A N 1
ATOM 571 C CA . LEU A 1 77 ? 9.049 -0.898 -11.303 1.00 73.69 77 LEU A CA 1
ATOM 572 C C . LEU A 1 77 ? 8.116 -1.654 -12.261 1.00 73.69 77 LEU A C 1
ATOM 574 O O . LEU A 1 77 ? 7.499 -1.053 -13.132 1.00 73.69 77 LEU A O 1
ATOM 578 N N . ARG A 1 78 ? 7.992 -2.976 -12.103 1.00 74.81 78 ARG A N 1
ATOM 579 C CA . ARG A 1 78 ? 7.077 -3.810 -12.904 1.00 74.81 78 ARG A CA 1
ATOM 580 C C . ARG A 1 78 ? 5.635 -3.835 -12.384 1.00 74.81 78 ARG A C 1
ATOM 582 O O . ARG A 1 78 ? 4.786 -4.471 -13.004 1.00 74.81 78 ARG A O 1
ATOM 589 N N . GLY A 1 79 ? 5.362 -3.182 -11.257 1.00 73.81 79 GLY A N 1
ATOM 590 C CA . GLY A 1 79 ? 4.065 -3.227 -10.593 1.00 73.81 79 GLY A CA 1
ATOM 591 C C . GLY A 1 79 ? 3.818 -4.506 -9.772 1.00 73.81 79 GLY A C 1
ATOM 592 O O . GLY A 1 79 ? 4.636 -5.433 -9.734 1.00 73.81 79 GLY A O 1
ATOM 593 N N . PRO A 1 80 ? 2.690 -4.560 -9.043 1.00 81.31 80 PRO A N 1
ATOM 594 C CA . PRO A 1 80 ? 2.373 -5.665 -8.144 1.00 81.31 80 PRO A CA 1
ATOM 595 C C . PRO A 1 80 ? 2.101 -6.974 -8.902 1.00 81.31 80 PRO A C 1
ATOM 597 O O . PRO A 1 80 ? 1.626 -6.979 -10.034 1.00 81.31 80 PRO A O 1
ATOM 600 N N . LYS A 1 81 ? 2.364 -8.119 -8.252 1.00 81.69 81 LYS A N 1
ATOM 601 C CA . LYS A 1 81 ? 2.081 -9.454 -8.820 1.00 81.69 81 LYS A CA 1
ATOM 602 C C . LYS A 1 81 ? 0.604 -9.664 -9.153 1.00 81.69 81 LYS A C 1
ATOM 604 O O . LYS A 1 81 ? 0.287 -10.385 -10.095 1.00 81.69 81 LYS A O 1
ATOM 609 N N . TYR A 1 82 ? -0.261 -9.128 -8.304 1.00 86.38 82 TYR A N 1
ATOM 610 C CA . TYR A 1 82 ? -1.700 -9.314 -8.331 1.00 86.38 82 TYR A CA 1
ATOM 611 C C . TYR A 1 82 ? -2.372 -7.943 -8.264 1.00 86.38 82 TYR A C 1
ATOM 613 O O . TYR A 1 82 ? -1.870 -7.041 -7.598 1.00 86.38 82 TYR A O 1
ATOM 621 N N . ASP A 1 83 ? -3.526 -7.796 -8.912 1.00 87.56 83 ASP A N 1
ATOM 622 C CA . ASP A 1 83 ? -4.285 -6.537 -8.935 1.00 87.56 83 ASP A CA 1
ATOM 623 C C . ASP A 1 83 ? -5.094 -6.273 -7.649 1.00 87.56 83 ASP A C 1
ATOM 625 O O . ASP A 1 83 ? -5.653 -5.195 -7.476 1.00 87.56 83 ASP A O 1
ATOM 629 N N . GLY A 1 84 ? -5.185 -7.264 -6.758 1.00 91.06 84 GLY A N 1
ATOM 630 C CA . GLY A 1 84 ? -5.907 -7.186 -5.488 1.00 91.06 84 GLY A CA 1
ATOM 631 C C . GLY A 1 84 ? -7.434 -7.221 -5.594 1.00 91.06 84 GLY A C 1
ATOM 632 O O . GLY A 1 84 ? -8.096 -7.366 -4.568 1.00 91.06 84 GLY A O 1
ATOM 633 N N . LYS A 1 85 ? -8.029 -7.183 -6.795 1.00 93.00 85 LYS A N 1
ATOM 634 C CA . LYS A 1 85 ? -9.483 -6.981 -6.966 1.00 93.00 85 LYS A CA 1
ATOM 635 C C . LYS A 1 85 ? -10.322 -8.046 -6.267 1.00 93.00 85 LYS A C 1
ATOM 637 O O . LYS A 1 85 ? -11.256 -7.711 -5.543 1.00 93.00 85 LYS A O 1
ATOM 642 N N . TYR A 1 86 ? -9.957 -9.317 -6.440 1.00 94.00 86 TYR A N 1
ATOM 643 C CA . TYR A 1 86 ? -10.652 -10.440 -5.805 1.00 94.00 86 TYR A CA 1
ATOM 644 C C . TYR A 1 86 ? -10.537 -10.416 -4.272 1.00 94.00 86 TYR A C 1
ATOM 646 O O . TYR A 1 86 ? -11.503 -10.683 -3.558 1.00 94.00 86 TYR A O 1
ATOM 654 N N . LEU A 1 87 ? -9.358 -10.066 -3.748 1.00 92.00 87 LEU A N 1
ATOM 655 C CA . LEU A 1 87 ? -9.154 -9.951 -2.305 1.00 92.00 87 LEU A CA 1
ATOM 656 C C . LEU A 1 87 ? -9.990 -8.799 -1.734 1.00 92.00 87 LEU A C 1
ATOM 658 O O . LEU A 1 87 ? -10.649 -8.969 -0.711 1.00 92.00 87 LEU A O 1
ATOM 662 N N . HIS A 1 88 ? -10.019 -7.655 -2.422 1.00 94.62 88 HIS A N 1
ATOM 663 C CA . HIS A 1 88 ? -10.804 -6.496 -2.005 1.00 94.62 88 HIS A CA 1
ATOM 664 C C . HIS A 1 88 ? -12.300 -6.823 -1.998 1.00 94.62 88 HIS A C 1
ATOM 666 O O . HIS A 1 88 ? -12.985 -6.492 -1.031 1.00 94.62 88 HIS A O 1
ATOM 672 N N . SER A 1 89 ? -12.811 -7.502 -3.034 1.00 94.81 89 SER A N 1
ATOM 673 C CA . SER A 1 89 ? -14.217 -7.916 -3.075 1.00 94.81 89 SER A CA 1
ATOM 674 C C . SER A 1 89 ? -14.550 -8.889 -1.950 1.00 94.81 89 SER A C 1
ATOM 676 O O . SER A 1 89 ? -15.553 -8.696 -1.274 1.00 94.81 89 SER A O 1
ATOM 678 N N . LEU A 1 90 ? -13.684 -9.872 -1.683 1.00 96.50 90 LEU A N 1
ATOM 679 C CA . LEU A 1 90 ? -13.900 -10.852 -0.620 1.00 96.50 90 LEU A CA 1
ATOM 680 C C . LEU A 1 90 ? -13.911 -10.205 0.774 1.00 96.50 90 LEU A C 1
ATOM 682 O O . LEU A 1 90 ? -14.743 -10.550 1.610 1.00 96.50 90 LEU A O 1
ATOM 686 N N . LEU A 1 91 ? -12.997 -9.267 1.039 1.00 95.38 91 LEU A N 1
ATOM 687 C CA . LEU A 1 91 ? -12.937 -8.552 2.317 1.00 95.38 91 LEU A CA 1
ATOM 688 C C . LEU A 1 91 ? -14.149 -7.634 2.502 1.00 95.38 91 LEU A C 1
ATOM 690 O O . LEU A 1 91 ? -14.720 -7.592 3.590 1.00 95.38 91 LEU A O 1
ATOM 694 N N . ARG A 1 92 ? -14.577 -6.941 1.442 1.00 95.69 92 ARG A N 1
ATOM 695 C CA . ARG A 1 92 ? -15.787 -6.105 1.459 1.00 95.69 92 ARG A CA 1
ATOM 696 C C . ARG A 1 92 ? -17.061 -6.933 1.612 1.00 95.69 92 ARG A C 1
ATOM 698 O O . ARG A 1 92 ? -17.954 -6.520 2.336 1.00 95.69 92 ARG A O 1
ATOM 705 N N . GLU A 1 93 ? -17.139 -8.110 0.996 1.00 96.25 93 GLU A N 1
ATOM 706 C CA . GLU A 1 93 ? -18.260 -9.040 1.171 1.00 96.25 93 GLU A CA 1
ATOM 707 C C . GLU A 1 93 ? -18.328 -9.567 2.611 1.00 96.25 93 GLU A C 1
ATOM 709 O O . GLU A 1 93 ? -19.391 -9.566 3.226 1.00 96.25 93 GLU A O 1
ATOM 714 N N . LYS A 1 94 ? -17.185 -9.980 3.177 1.00 95.00 94 LYS A N 1
ATOM 715 C CA . LYS A 1 94 ? -17.128 -10.564 4.525 1.00 95.00 94 LYS A CA 1
ATOM 716 C C . LYS A 1 94 ? -17.340 -9.552 5.643 1.00 95.00 94 LYS A C 1
ATOM 718 O O . LYS A 1 94 ? -17.957 -9.895 6.647 1.00 95.00 94 LYS A O 1
ATOM 723 N N . PHE A 1 95 ? -16.789 -8.348 5.502 1.00 94.44 95 PHE A N 1
ATOM 724 C CA . PHE A 1 95 ? -16.821 -7.332 6.555 1.00 94.44 95 PHE A CA 1
ATOM 725 C C . PHE A 1 95 ? -17.850 -6.229 6.308 1.00 94.44 95 PHE A C 1
ATOM 727 O O . PHE A 1 95 ? -18.147 -5.477 7.230 1.00 94.44 95 PHE A O 1
ATOM 734 N N . GLY A 1 96 ? -18.426 -6.130 5.108 1.00 93.31 96 GLY A N 1
ATOM 735 C CA . GLY A 1 96 ? -19.475 -5.166 4.787 1.00 93.31 96 GLY A CA 1
ATOM 736 C C . GLY A 1 96 ? -19.109 -3.743 5.210 1.00 93.31 96 GLY A C 1
ATOM 737 O O . GLY A 1 96 ? -18.057 -3.217 4.854 1.00 93.31 96 GLY A O 1
ATOM 738 N N . THR A 1 97 ? -19.984 -3.132 6.007 1.00 95.19 97 THR A N 1
ATOM 739 C CA . THR A 1 97 ? -19.805 -1.782 6.562 1.00 95.19 97 THR A CA 1
ATOM 740 C C . THR A 1 97 ? -19.248 -1.787 7.988 1.00 95.19 97 THR A C 1
ATOM 742 O O . THR A 1 97 ? -19.360 -0.780 8.689 1.00 95.19 97 THR A O 1
ATOM 745 N N . THR A 1 98 ? -18.710 -2.917 8.462 1.00 95.94 98 THR A N 1
ATOM 746 C CA . THR A 1 98 ? -18.186 -3.033 9.823 1.00 95.94 98 THR A CA 1
ATOM 747 C C . THR A 1 98 ? -16.984 -2.114 10.013 1.00 95.94 98 THR A C 1
ATOM 749 O O . THR A 1 98 ? -15.991 -2.200 9.287 1.00 95.94 98 THR A O 1
ATOM 752 N N . ARG A 1 99 ? -17.067 -1.246 11.021 1.00 95.94 99 ARG A N 1
ATOM 753 C CA . ARG A 1 99 ? -15.978 -0.363 11.449 1.00 95.94 99 ARG A CA 1
ATOM 754 C C . ARG A 1 99 ? -15.151 -0.992 12.561 1.00 95.94 99 ARG A C 1
ATOM 756 O O . ARG A 1 99 ? -15.625 -1.867 13.288 1.00 95.94 99 ARG A O 1
ATOM 763 N N . LEU A 1 100 ? -13.915 -0.529 12.719 1.00 95.56 100 LEU A N 1
ATOM 764 C CA . LEU A 1 100 ? -12.992 -1.050 13.727 1.00 95.56 100 LEU A CA 1
ATOM 765 C C . LEU A 1 100 ? -13.539 -0.919 15.161 1.00 95.56 100 LEU A C 1
ATOM 767 O O . LEU A 1 100 ? -13.356 -1.824 15.979 1.00 95.56 100 LEU A O 1
ATOM 771 N N . SER A 1 101 ? -14.251 0.168 15.462 1.00 93.88 101 SER A N 1
ATOM 772 C CA . SER A 1 101 ? -14.892 0.413 16.761 1.00 93.88 101 SER A CA 1
ATOM 773 C C . SER A 1 101 ? -15.974 -0.612 17.122 1.00 93.88 101 SER A C 1
ATOM 775 O O . SER A 1 101 ? -16.236 -0.826 18.309 1.00 93.88 101 SER A O 1
ATOM 777 N N . GLN A 1 102 ? -16.566 -1.275 16.121 1.00 93.69 102 GLN A N 1
ATOM 778 C CA . GLN A 1 102 ? -17.642 -2.261 16.270 1.00 93.69 102 GLN A CA 1
ATOM 779 C C . GLN A 1 102 ? -17.126 -3.677 16.584 1.00 93.69 102 GLN A C 1
ATOM 781 O O . GLN A 1 102 ? -17.920 -4.607 16.729 1.00 93.69 102 GLN A O 1
ATOM 786 N N . MET A 1 103 ? -15.808 -3.867 16.696 1.00 91.31 103 MET A N 1
ATOM 787 C CA . MET A 1 103 ? -15.223 -5.159 17.048 1.00 91.31 103 MET A CA 1
ATOM 788 C C . MET A 1 103 ? -15.559 -5.586 18.480 1.00 91.31 103 MET A C 1
ATOM 790 O O . MET A 1 103 ? -15.466 -4.803 19.427 1.00 91.31 103 MET A O 1
ATOM 794 N N . LEU A 1 104 ? -15.911 -6.868 18.629 1.00 89.06 104 LEU A N 1
ATOM 795 C CA . LEU A 1 104 ? -16.265 -7.486 19.914 1.00 89.06 104 LEU A CA 1
ATOM 796 C C . LEU A 1 104 ? -15.072 -7.578 20.874 1.00 89.06 104 LEU A C 1
ATOM 798 O O . LEU A 1 104 ? -15.253 -7.603 22.089 1.00 89.06 104 LEU A O 1
ATOM 802 N N . THR A 1 105 ? -13.856 -7.639 20.335 1.00 87.81 105 THR A N 1
ATOM 803 C CA . THR A 1 105 ? -12.610 -7.749 21.096 1.00 87.81 105 THR A CA 1
ATOM 804 C C . THR A 1 105 ? -11.660 -6.600 20.769 1.00 87.81 105 THR A C 1
ATOM 806 O O . THR A 1 105 ? -11.812 -5.879 19.777 1.00 87.81 105 THR A O 1
ATOM 809 N N . ASN A 1 106 ? -10.658 -6.411 21.629 1.00 88.56 106 ASN A N 1
ATOM 810 C CA . ASN A 1 106 ? -9.571 -5.484 21.346 1.00 88.56 106 ASN A CA 1
ATOM 811 C C . ASN A 1 106 ? -8.695 -6.069 20.235 1.00 88.56 106 ASN A C 1
ATOM 813 O O . ASN A 1 106 ? -8.090 -7.125 20.411 1.00 88.56 106 ASN A O 1
ATOM 817 N N . VAL A 1 107 ? -8.647 -5.378 19.100 1.00 91.00 107 VAL A N 1
ATOM 818 C CA . VAL A 1 107 ? -7.891 -5.781 17.913 1.00 91.00 107 VAL A CA 1
ATOM 819 C C . VAL A 1 107 ? -6.855 -4.708 17.627 1.00 91.00 107 VAL A C 1
ATOM 821 O O . VAL A 1 107 ? -7.149 -3.521 17.757 1.00 91.00 107 VAL A O 1
ATOM 824 N N . VAL A 1 108 ? -5.656 -5.140 17.243 1.00 91.69 108 VAL A N 1
ATOM 825 C CA . VAL A 1 108 ? -4.552 -4.279 16.822 1.00 91.69 108 VAL A CA 1
ATOM 826 C C . VAL A 1 108 ? -4.071 -4.765 15.460 1.00 91.69 108 VAL A C 1
ATOM 828 O O . VAL A 1 108 ? -3.661 -5.917 15.330 1.00 91.69 108 VAL A O 1
ATOM 831 N N . ILE A 1 109 ? -4.134 -3.897 14.453 1.00 92.31 109 ILE A N 1
ATOM 832 C CA . ILE A 1 109 ? -3.745 -4.196 13.075 1.00 92.31 109 ILE A CA 1
ATOM 833 C C . ILE A 1 109 ? -2.636 -3.220 12.665 1.00 92.31 109 ILE A C 1
ATOM 835 O O . ILE A 1 109 ? -2.905 -2.030 12.481 1.00 92.31 109 ILE A O 1
ATOM 839 N N . PRO A 1 110 ? -1.380 -3.682 12.562 1.00 91.50 110 PRO A N 1
ATOM 840 C CA . PRO A 1 110 ? -0.282 -2.844 12.108 1.00 91.50 110 PRO A CA 1
ATOM 841 C C . PRO A 1 110 ? -0.329 -2.662 10.587 1.00 91.50 110 PRO A C 1
ATOM 843 O O . PRO A 1 110 ? -0.542 -3.611 9.837 1.00 91.50 110 PRO A O 1
ATOM 846 N N . THR A 1 111 ? -0.071 -1.438 10.142 1.00 92.12 111 THR A N 1
ATOM 847 C CA . THR A 1 111 ? 0.087 -1.054 8.733 1.00 92.12 111 THR A CA 1
ATOM 848 C C . THR A 1 111 ? 1.222 -0.036 8.614 1.00 92.12 111 THR A C 1
ATOM 850 O O . THR A 1 111 ? 1.684 0.510 9.624 1.00 92.12 111 THR A O 1
ATOM 853 N N . PHE A 1 112 ? 1.690 0.236 7.401 1.00 90.00 112 PHE A N 1
ATOM 854 C CA . PHE A 1 112 ? 2.637 1.320 7.147 1.00 90.00 112 PHE A CA 1
ATOM 855 C C . PHE A 1 112 ? 2.032 2.317 6.168 1.00 90.00 112 PHE A C 1
ATOM 857 O O . PHE A 1 112 ? 1.577 1.921 5.098 1.00 90.00 112 PHE A O 1
ATOM 864 N N . ASP A 1 113 ? 2.021 3.597 6.535 1.00 90.38 113 ASP A N 1
ATOM 865 C CA . ASP A 1 113 ? 1.535 4.655 5.661 1.00 90.38 113 ASP A CA 1
ATOM 866 C C . ASP A 1 113 ? 2.702 5.227 4.848 1.00 90.38 113 ASP A C 1
ATOM 868 O O . ASP A 1 113 ? 3.635 5.822 5.394 1.00 90.38 113 ASP A O 1
ATOM 872 N N . ILE A 1 114 ? 2.658 5.026 3.531 1.00 88.19 114 ILE A N 1
ATOM 873 C CA . ILE A 1 114 ? 3.753 5.394 2.625 1.00 88.19 114 ILE A CA 1
ATOM 874 C C . ILE A 1 114 ? 3.846 6.899 2.384 1.00 88.19 114 ILE A C 1
ATOM 876 O O . ILE A 1 114 ? 4.939 7.393 2.118 1.00 88.19 114 ILE A O 1
ATOM 880 N N . LYS A 1 115 ? 2.730 7.634 2.486 1.00 86.56 115 LYS A N 1
ATOM 881 C CA . LYS A 1 115 ? 2.694 9.081 2.226 1.00 86.56 115 LYS A CA 1
ATOM 882 C C . LYS A 1 115 ? 3.303 9.845 3.395 1.00 86.56 115 LYS A C 1
ATOM 884 O O . LYS A 1 115 ? 4.107 10.749 3.202 1.00 86.56 115 LYS A O 1
ATOM 889 N N . SER A 1 116 ? 2.924 9.469 4.611 1.00 84.19 116 SER A N 1
ATOM 890 C CA . SER A 1 116 ? 3.468 10.045 5.842 1.00 84.19 116 SER A CA 1
ATOM 891 C C . SER A 1 116 ? 4.798 9.418 6.258 1.00 84.19 116 SER A C 1
ATOM 893 O O . SER A 1 116 ? 5.493 10.003 7.083 1.00 84.19 116 SER A O 1
ATOM 895 N N . PHE A 1 117 ? 5.169 8.266 5.691 1.00 83.88 117 PHE A N 1
ATOM 896 C CA . PHE A 1 117 ? 6.370 7.496 6.026 1.00 83.88 117 PHE A CA 1
ATOM 897 C C . PHE A 1 117 ? 6.427 7.073 7.507 1.00 83.88 117 PHE A C 1
ATOM 899 O O . PHE A 1 117 ? 7.483 7.080 8.140 1.00 83.88 117 PHE A O 1
ATOM 906 N N . HIS A 1 118 ? 5.270 6.707 8.068 1.00 84.00 118 HIS A N 1
ATOM 907 C CA . HIS A 1 118 ? 5.122 6.291 9.463 1.00 84.00 118 HIS A CA 1
ATOM 908 C C . HIS A 1 118 ? 4.320 4.991 9.587 1.00 84.00 118 HIS A C 1
ATOM 910 O O . HIS A 1 118 ? 3.381 4.724 8.834 1.00 84.00 118 HIS A O 1
ATOM 916 N N . ALA A 1 119 ? 4.654 4.188 10.600 1.00 88.00 119 ALA A N 1
ATOM 917 C CA . ALA A 1 119 ? 3.822 3.059 10.998 1.00 88.00 119 ALA A CA 1
ATOM 918 C C . ALA A 1 119 ? 2.469 3.571 11.515 1.00 88.00 119 ALA A C 1
ATOM 920 O O . ALA A 1 119 ? 2.423 4.415 12.410 1.00 88.00 119 ALA A O 1
ATOM 921 N N . THR A 1 120 ? 1.373 3.039 10.975 1.00 90.00 120 THR A N 1
ATOM 922 C CA . THR A 1 120 ? 0.013 3.338 11.434 1.00 90.00 120 THR A CA 1
ATOM 923 C C . THR A 1 120 ? -0.576 2.081 12.053 1.00 90.00 120 THR A C 1
ATOM 925 O O . THR A 1 120 ? -0.741 1.057 11.390 1.00 90.00 120 THR A O 1
ATOM 928 N N . ILE A 1 121 ? -0.887 2.144 13.344 1.00 91.62 121 ILE A N 1
ATOM 929 C CA . ILE A 1 121 ? -1.467 1.025 14.083 1.00 91.62 121 ILE A CA 1
ATOM 930 C C . ILE A 1 121 ? -2.953 1.293 14.269 1.00 91.62 121 ILE A C 1
ATOM 932 O O . ILE A 1 121 ? -3.339 2.244 14.938 1.00 91.62 121 ILE A O 1
ATOM 936 N N . PHE A 1 122 ? -3.790 0.432 13.705 1.00 93.81 122 PHE A N 1
ATOM 937 C CA . PHE A 1 122 ? -5.229 0.490 13.906 1.00 93.81 122 PHE A CA 1
ATOM 938 C C . PHE A 1 122 ? -5.603 -0.324 15.136 1.00 93.81 122 PHE A C 1
ATOM 940 O O . PHE A 1 122 ? -5.460 -1.544 15.145 1.00 93.81 122 PHE A O 1
ATOM 947 N N . SER A 1 123 ? -6.088 0.347 16.178 1.00 93.88 123 SER A N 1
ATOM 948 C CA . SER A 1 123 ? -6.571 -0.294 17.399 1.00 93.88 123 SER A CA 1
ATOM 949 C C . SER A 1 123 ? -8.052 -0.014 17.608 1.00 93.88 123 SER A C 1
ATOM 951 O O . SER A 1 123 ? -8.472 1.142 17.541 1.00 93.88 123 SER A O 1
ATOM 953 N N . SER A 1 124 ? -8.848 -1.037 17.935 1.00 91.69 124 SER A N 1
ATOM 954 C CA . SER A 1 124 ? -10.265 -0.830 18.279 1.00 91.69 124 SER A CA 1
ATOM 955 C C . SER A 1 124 ? -10.457 -0.027 19.568 1.00 91.69 124 SER A C 1
ATOM 957 O O . SER A 1 124 ? -11.502 0.597 19.753 1.00 91.69 124 SER A O 1
ATOM 959 N N . PHE A 1 125 ? -9.440 0.040 20.432 1.00 89.56 125 PHE A N 1
ATOM 960 C CA . PHE A 1 125 ? -9.427 0.957 21.572 1.00 89.56 125 PHE A CA 1
ATOM 961 C C . PHE A 1 125 ? -9.241 2.414 21.128 1.00 89.56 125 PHE A C 1
ATOM 963 O O . PHE A 1 125 ? -9.936 3.307 21.610 1.00 89.56 125 PHE A O 1
ATOM 970 N N . GLU A 1 126 ? -8.324 2.666 20.193 1.00 88.88 126 GLU A N 1
ATOM 971 C CA . GLU A 1 126 ? -8.076 4.016 19.684 1.00 88.88 126 GLU A CA 1
ATOM 972 C C . GLU A 1 126 ? -9.235 4.515 18.818 1.00 88.88 126 GLU A C 1
ATOM 974 O O . GLU A 1 126 ? -9.648 5.659 18.979 1.00 88.88 126 GLU A O 1
ATOM 979 N N . ALA A 1 127 ? -9.823 3.653 17.984 1.00 91.12 127 ALA A N 1
ATOM 980 C CA . ALA A 1 127 ? -10.977 3.986 17.147 1.00 91.12 127 ALA A CA 1
ATOM 981 C C . ALA A 1 127 ? -12.196 4.460 17.953 1.00 91.12 127 ALA A C 1
ATOM 983 O O . ALA A 1 127 ? -12.928 5.336 17.506 1.00 91.12 127 ALA A O 1
ATOM 984 N N . LYS A 1 128 ? -12.392 3.945 19.176 1.00 88.62 128 LYS A N 1
ATOM 985 C CA . LYS A 1 128 ? -13.460 4.417 20.077 1.00 88.62 128 LYS A CA 1
ATOM 986 C C . LYS A 1 128 ? -13.224 5.840 20.593 1.00 88.62 128 LYS A C 1
ATOM 988 O O . LYS A 1 128 ? -14.182 6.522 20.935 1.00 88.62 128 LYS A O 1
ATOM 993 N N . ASN A 1 129 ? -11.966 6.279 20.653 1.00 88.25 129 ASN A N 1
ATOM 994 C CA . ASN A 1 129 ? -11.574 7.591 21.175 1.00 88.25 129 ASN A CA 1
ATOM 995 C C . ASN A 1 129 ? -11.282 8.618 20.067 1.00 88.25 129 ASN A C 1
ATOM 997 O O . ASN A 1 129 ? -11.410 9.820 20.292 1.00 88.25 129 ASN A O 1
ATOM 1001 N N . LYS A 1 130 ? -10.868 8.163 18.880 1.00 90.12 130 LYS A N 1
ATOM 1002 C CA . LYS A 1 130 ? -10.511 8.991 17.725 1.00 90.12 130 LYS A CA 1
ATOM 1003 C C . LYS A 1 130 ? -11.284 8.513 16.500 1.00 90.12 130 LYS A C 1
ATOM 1005 O O . LYS A 1 130 ? -10.910 7.517 15.885 1.00 90.12 130 LYS A O 1
ATOM 1010 N N . SER A 1 131 ? -12.314 9.259 16.104 1.00 90.38 131 SER A N 1
ATOM 1011 C CA . SER A 1 131 ? -13.141 8.920 14.937 1.00 90.38 131 SER A CA 1
ATOM 1012 C C . SER A 1 131 ? -12.347 8.865 13.628 1.00 90.38 131 SER A C 1
ATOM 1014 O O . SER A 1 131 ? -12.636 8.027 12.783 1.00 90.38 131 SER A O 1
ATOM 1016 N N . SER A 1 132 ? -11.274 9.652 13.495 1.00 90.94 132 SER A N 1
ATOM 1017 C CA . SER A 1 132 ? -10.361 9.576 12.343 1.00 90.94 132 SER A CA 1
ATOM 1018 C C . SER A 1 132 ? -9.608 8.243 12.230 1.00 90.94 132 SER A C 1
ATOM 1020 O O . SER A 1 132 ? -9.082 7.929 11.165 1.00 90.94 132 SER A O 1
ATOM 1022 N N . MET A 1 133 ? -9.547 7.443 13.299 1.00 92.69 133 MET A N 1
ATOM 1023 C CA . MET A 1 133 ? -8.984 6.086 13.293 1.00 92.69 133 MET A CA 1
ATOM 1024 C C . MET A 1 133 ? -10.054 5.002 13.113 1.00 92.69 133 MET A C 1
ATOM 1026 O O . MET A 1 133 ? -9.710 3.830 12.954 1.00 92.69 133 MET A O 1
ATOM 1030 N N . ASP A 1 134 ? -11.341 5.362 13.129 1.00 94.75 134 ASP A N 1
ATOM 1031 C CA . ASP A 1 134 ? -12.448 4.414 13.014 1.00 94.75 134 ASP A CA 1
ATOM 1032 C C . ASP A 1 134 ? -12.816 4.122 11.553 1.00 94.75 134 ASP A C 1
ATOM 1034 O O . ASP A 1 134 ? -13.893 4.469 11.062 1.00 94.75 134 ASP A O 1
ATOM 1038 N N . ALA A 1 135 ? -11.888 3.497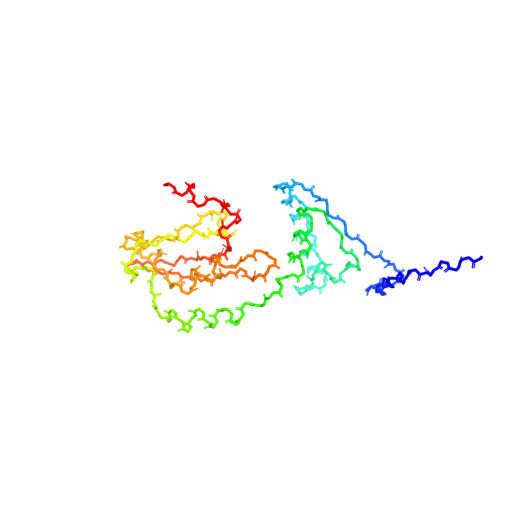 10.835 1.00 96.12 135 ALA A N 1
ATOM 1039 C CA . ALA A 1 135 ? -12.064 3.108 9.439 1.00 96.12 135 ALA A CA 1
ATOM 1040 C C . ALA A 1 135 ? -12.858 1.797 9.279 1.00 96.12 135 ALA A C 1
ATOM 1042 O O . ALA A 1 135 ? -13.080 1.048 10.238 1.00 96.12 135 ALA A O 1
ATOM 1043 N N . LEU A 1 136 ? -13.274 1.503 8.041 1.00 97.06 136 LEU A N 1
ATOM 1044 C CA . LEU A 1 136 ? -13.845 0.202 7.694 1.00 97.06 136 LEU A CA 1
ATOM 1045 C C . LEU A 1 136 ? -12.803 -0.897 7.902 1.00 97.06 136 LEU A C 1
ATOM 1047 O O . LEU A 1 136 ? -11.658 -0.784 7.459 1.00 97.06 136 LEU A O 1
ATOM 1051 N N . LEU A 1 137 ? -13.223 -1.999 8.524 1.00 96.12 137 LEU A N 1
ATOM 1052 C CA . LEU A 1 137 ? -12.344 -3.137 8.769 1.00 96.12 137 LEU A CA 1
ATOM 1053 C C . LEU A 1 137 ? -11.808 -3.717 7.455 1.00 96.12 137 LEU A C 1
ATOM 1055 O O . LEU A 1 137 ? -10.644 -4.100 7.386 1.00 96.12 137 LEU A O 1
ATOM 1059 N N . SER A 1 138 ? -12.621 -3.714 6.393 1.00 96.62 138 SER A N 1
ATOM 1060 C CA . SER A 1 138 ? -12.183 -4.121 5.059 1.00 96.62 138 SER A CA 1
ATOM 1061 C C . SER A 1 138 ? -11.026 -3.270 4.539 1.00 96.62 138 SER A C 1
ATOM 1063 O O . SER A 1 138 ? -10.068 -3.838 4.030 1.00 96.62 138 SER A O 1
ATOM 1065 N N . ASP A 1 139 ? -11.069 -1.943 4.691 1.00 97.25 139 ASP A N 1
ATOM 1066 C CA . ASP A 1 139 ? -10.004 -1.060 4.196 1.00 97.25 139 ASP A CA 1
ATOM 1067 C C . ASP A 1 139 ? -8.709 -1.240 4.990 1.00 97.25 139 ASP A C 1
ATOM 1069 O O . ASP A 1 139 ? -7.628 -1.343 4.406 1.00 97.25 139 ASP A O 1
ATOM 1073 N N . ILE A 1 140 ? -8.821 -1.388 6.312 1.00 96.00 140 ILE A N 1
ATOM 1074 C CA . ILE A 1 140 ? -7.672 -1.688 7.171 1.00 96.00 140 ILE A CA 1
ATOM 1075 C C . ILE A 1 140 ? -7.049 -3.035 6.776 1.00 96.00 140 ILE A C 1
ATOM 1077 O O . ILE A 1 140 ? -5.832 -3.129 6.630 1.00 96.00 140 ILE A O 1
ATOM 1081 N N . CYS A 1 141 ? -7.859 -4.079 6.573 1.00 94.88 141 CYS A N 1
ATOM 1082 C CA . CYS A 1 141 ? -7.372 -5.400 6.174 1.00 94.88 141 CYS A CA 1
ATOM 1083 C C . CYS A 1 141 ? -6.746 -5.403 4.775 1.00 94.88 141 CYS A C 1
ATOM 1085 O O . CYS A 1 141 ? -5.745 -6.087 4.565 1.00 94.88 141 CYS A O 1
ATOM 1087 N N . ILE A 1 142 ? -7.300 -4.646 3.823 1.00 95.62 142 ILE A N 1
ATOM 1088 C CA . ILE A 1 142 ? -6.692 -4.495 2.499 1.00 95.62 142 ILE A CA 1
ATOM 1089 C C . ILE A 1 142 ? -5.300 -3.863 2.649 1.00 95.62 142 ILE A C 1
ATOM 1091 O O . ILE A 1 142 ? -4.323 -4.443 2.184 1.00 95.62 142 ILE A O 1
ATOM 1095 N N . GLY A 1 143 ? -5.182 -2.744 3.372 1.00 93.62 143 GLY A N 1
ATOM 1096 C CA . GLY A 1 143 ? -3.889 -2.103 3.631 1.00 93.62 143 GLY A CA 1
ATOM 1097 C C . GLY A 1 143 ? -2.899 -3.025 4.349 1.00 93.62 143 GLY A C 1
ATOM 1098 O O . GLY A 1 143 ? -1.756 -3.156 3.929 1.00 93.62 143 GLY A O 1
ATOM 1099 N N . ALA A 1 144 ? -3.346 -3.740 5.382 1.00 91.69 144 ALA A N 1
ATOM 1100 C CA . ALA A 1 144 ? -2.508 -4.668 6.142 1.00 91.69 144 ALA A CA 1
ATOM 1101 C C . ALA A 1 144 ? -2.022 -5.874 5.323 1.00 91.69 144 ALA A C 1
ATOM 1103 O O . ALA A 1 144 ? -0.976 -6.431 5.629 1.00 91.69 144 ALA A O 1
ATOM 1104 N N . THR A 1 145 ? -2.767 -6.286 4.296 1.00 91.31 145 THR A N 1
ATOM 1105 C CA . THR A 1 145 ? -2.386 -7.401 3.412 1.00 91.31 145 THR A CA 1
ATOM 1106 C C . THR A 1 145 ? -1.653 -6.945 2.152 1.00 91.31 145 THR A C 1
ATOM 1108 O O . THR A 1 145 ? -1.158 -7.793 1.408 1.00 91.31 145 THR A O 1
ATOM 1111 N N . ALA A 1 146 ? -1.547 -5.632 1.912 1.00 91.75 146 ALA A N 1
ATOM 1112 C CA . ALA A 1 146 ? -0.895 -5.039 0.750 1.00 91.75 146 ALA A CA 1
ATOM 1113 C C . ALA A 1 146 ? 0.637 -5.159 0.831 1.00 91.75 146 ALA A C 1
ATOM 1115 O O . ALA A 1 146 ? 1.369 -4.182 1.007 1.00 91.75 146 ALA A O 1
ATOM 1116 N N . ALA A 1 147 ? 1.133 -6.393 0.727 1.00 87.12 147 ALA A N 1
ATOM 1117 C CA . ALA A 1 147 ? 2.552 -6.698 0.735 1.00 87.12 147 ALA A CA 1
ATOM 1118 C C . ALA A 1 147 ? 3.227 -6.082 -0.504 1.00 87.12 147 ALA A C 1
ATOM 1120 O O . ALA A 1 147 ? 2.793 -6.360 -1.636 1.00 87.12 147 ALA A O 1
ATOM 1121 N N . PRO A 1 148 ? 4.312 -5.297 -0.332 1.00 82.12 148 PRO A N 1
ATOM 1122 C CA . PRO A 1 148 ? 5.014 -4.688 -1.453 1.00 82.12 148 PRO A CA 1
ATOM 1123 C C . PRO A 1 148 ? 5.387 -5.721 -2.507 1.00 82.12 148 PRO A C 1
ATOM 1125 O O . PRO A 1 148 ? 5.807 -6.833 -2.180 1.00 82.12 148 PRO A O 1
ATOM 1128 N N . THR A 1 149 ? 5.272 -5.346 -3.782 1.00 80.75 149 THR A N 1
ATOM 1129 C CA . THR A 1 149 ? 5.562 -6.194 -4.959 1.00 80.75 149 THR A CA 1
ATOM 1130 C C . THR A 1 149 ? 4.584 -7.356 -5.211 1.00 80.75 149 THR A C 1
ATOM 1132 O O . THR A 1 149 ? 4.670 -8.032 -6.247 1.00 80.75 149 THR A O 1
ATOM 1135 N N . TYR A 1 150 ? 3.639 -7.595 -4.297 1.00 82.19 150 TYR A N 1
ATOM 1136 C CA . TYR A 1 150 ? 2.606 -8.624 -4.420 1.00 82.19 150 TYR A CA 1
ATOM 1137 C C . TYR A 1 150 ? 1.230 -8.025 -4.672 1.00 82.19 150 TYR A C 1
ATOM 1139 O O . TYR A 1 150 ? 0.553 -8.479 -5.590 1.00 82.19 150 TYR A O 1
ATOM 1147 N N . LEU A 1 151 ? 0.851 -7.015 -3.895 1.00 89.31 151 LEU A N 1
ATOM 1148 C CA . LEU A 1 151 ? -0.445 -6.349 -3.966 1.00 89.31 151 LEU A CA 1
ATOM 1149 C C . LEU A 1 151 ? -0.250 -4.826 -4.051 1.00 89.31 151 LEU A C 1
ATOM 1151 O O . LEU A 1 151 ? 0.774 -4.322 -3.579 1.00 89.31 151 LEU A O 1
ATOM 1155 N N . PRO A 1 152 ? -1.183 -4.096 -4.686 1.00 89.94 152 PRO A N 1
ATOM 1156 C CA . PRO A 1 152 ? -1.132 -2.640 -4.739 1.00 89.94 152 PRO A CA 1
ATOM 1157 C C . PRO A 1 152 ? -1.315 -2.034 -3.343 1.00 89.94 152 PRO A C 1
ATOM 1159 O O . PRO A 1 152 ? -2.017 -2.599 -2.506 1.00 89.94 152 PRO A O 1
ATOM 1162 N N . ALA A 1 153 ? -0.707 -0.867 -3.114 1.00 91.81 153 ALA A N 1
ATOM 1163 C CA . ALA A 1 153 ? -0.995 -0.059 -1.933 1.00 91.81 153 ALA A CA 1
ATOM 1164 C C . ALA A 1 153 ? -2.476 0.345 -1.918 1.00 91.81 153 ALA A C 1
ATOM 1166 O O . ALA A 1 153 ? -3.091 0.524 -2.974 1.00 91.81 153 ALA A O 1
ATOM 1167 N N . HIS A 1 154 ? -3.039 0.496 -0.723 1.00 95.94 154 HIS A N 1
ATOM 1168 C CA . HIS A 1 154 ? -4.454 0.803 -0.550 1.00 95.94 154 HIS A CA 1
ATOM 1169 C C . HIS A 1 154 ? -4.656 2.216 -0.040 1.00 95.94 154 HIS A C 1
ATOM 1171 O O . HIS A 1 154 ? -4.058 2.609 0.961 1.00 95.94 154 HIS A O 1
ATOM 1177 N N . TYR A 1 155 ? -5.532 2.953 -0.710 1.00 96.56 155 TYR A N 1
ATOM 1178 C CA . TYR A 1 155 ? -5.902 4.303 -0.324 1.00 96.56 155 TYR A CA 1
ATOM 1179 C C . TYR A 1 155 ? -7.364 4.364 0.102 1.00 96.56 155 TYR A C 1
ATOM 1181 O O . TYR A 1 155 ? -8.239 3.778 -0.542 1.00 96.56 155 TYR A O 1
ATOM 1189 N N . PHE A 1 156 ? -7.613 5.090 1.186 1.00 96.88 156 PHE A N 1
ATOM 1190 C CA . PHE A 1 156 ? -8.946 5.459 1.638 1.00 96.88 156 PHE A CA 1
ATOM 1191 C C . PHE A 1 156 ? -8.872 6.686 2.547 1.00 96.88 156 PHE A C 1
ATOM 1193 O O . PHE A 1 156 ? -7.795 7.114 2.971 1.00 96.88 156 PHE A O 1
ATOM 1200 N N . GLU A 1 157 ? -10.040 7.220 2.881 1.00 96.38 157 GLU A N 1
ATOM 1201 C CA . GLU A 1 157 ? -10.183 8.388 3.735 1.00 96.38 157 GLU A CA 1
ATOM 1202 C C . GLU A 1 157 ? -11.128 8.105 4.899 1.00 96.38 157 GLU A C 1
ATOM 1204 O O . GLU A 1 157 ? -12.057 7.298 4.804 1.00 96.38 157 GLU A O 1
ATOM 1209 N N . THR A 1 158 ? -10.896 8.794 6.009 1.00 94.06 158 THR A N 1
ATOM 1210 C CA . THR A 1 158 ? -11.850 8.895 7.113 1.00 94.06 158 THR A CA 1
ATOM 1211 C C . THR A 1 158 ? -12.140 10.356 7.404 1.00 94.06 158 THR A C 1
ATOM 1213 O O . THR A 1 158 ? -11.344 11.236 7.091 1.00 94.06 158 THR A O 1
ATOM 1216 N N . GLU A 1 159 ? -13.278 10.614 8.033 1.00 92.12 159 GLU A N 1
ATOM 1217 C CA . GLU A 1 159 ? -13.673 11.947 8.470 1.00 92.12 159 GLU A CA 1
ATOM 1218 C C . GLU A 1 159 ? -13.794 11.950 9.994 1.00 92.12 159 GLU A C 1
ATOM 1220 O O . GLU A 1 159 ? -14.344 11.017 10.592 1.00 92.12 159 GLU A O 1
ATOM 1225 N N . ASP A 1 160 ? -13.229 12.967 10.640 1.00 88.88 160 ASP A N 1
ATOM 1226 C CA . ASP A 1 160 ? -13.362 13.136 12.080 1.00 88.88 160 ASP A CA 1
ATOM 1227 C C . ASP A 1 160 ? -14.698 13.801 12.469 1.00 88.88 160 ASP A C 1
ATOM 1229 O O . ASP A 1 160 ? -15.498 14.213 11.635 1.00 88.88 160 ASP A O 1
ATOM 1233 N N . SER A 1 161 ? -14.964 13.926 13.772 1.00 84.56 161 SER A N 1
ATOM 1234 C CA . SER A 1 161 ? -16.208 14.541 14.266 1.00 84.56 161 SER A CA 1
ATOM 1235 C C . SER A 1 161 ? -16.323 16.046 13.990 1.00 84.56 161 SER A C 1
ATOM 1237 O O . SER A 1 161 ? -17.370 16.635 14.257 1.00 84.56 161 SER A O 1
ATOM 1239 N N . LYS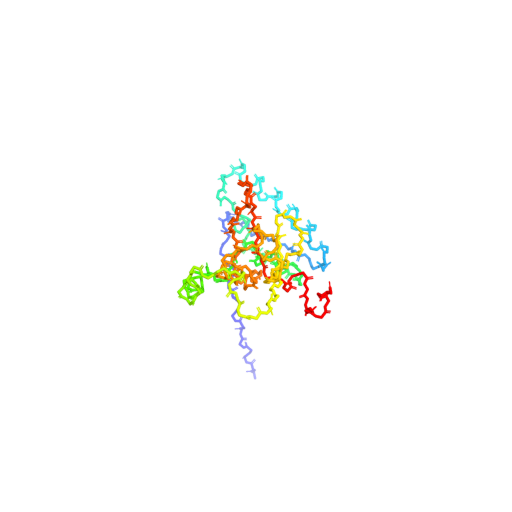 A 1 162 ? -15.256 16.678 13.495 1.00 88.62 162 LYS A N 1
ATOM 1240 C CA . LYS A 1 162 ? -15.186 18.095 13.128 1.00 88.62 162 LYS A CA 1
ATOM 1241 C C . LYS A 1 162 ? -15.225 18.296 11.608 1.00 88.62 162 LYS A C 1
ATOM 1243 O O . LYS A 1 162 ? -15.131 19.440 11.171 1.00 88.62 162 LYS A O 1
ATOM 1248 N N . GLY A 1 163 ? -15.358 17.222 10.827 1.00 88.69 163 GLY A N 1
ATOM 1249 C CA . GLY A 1 163 ? -15.360 17.257 9.367 1.00 88.69 163 GLY A CA 1
ATOM 1250 C C . GLY A 1 163 ? -13.971 17.275 8.726 1.00 88.69 163 GLY A C 1
ATOM 1251 O O . GLY A 1 163 ? -13.855 17.524 7.528 1.00 88.69 163 GLY A O 1
ATOM 1252 N N . ASN A 1 164 ? -12.898 17.047 9.492 1.00 91.81 164 ASN A N 1
ATOM 1253 C CA . ASN A 1 164 ? -11.557 16.971 8.920 1.00 91.81 164 ASN A CA 1
ATOM 1254 C C . ASN A 1 164 ? -11.346 15.602 8.281 1.00 91.81 164 ASN A C 1
ATOM 1256 O O . ASN A 1 164 ? -11.507 14.567 8.934 1.00 91.81 164 ASN A O 1
ATOM 1260 N N . VAL A 1 165 ? -10.913 15.613 7.024 1.00 94.19 165 VAL A N 1
ATOM 1261 C CA . VAL A 1 165 ? -10.576 14.404 6.279 1.00 94.19 165 VAL A CA 1
ATOM 1262 C C . VAL A 1 165 ? -9.149 13.976 6.606 1.00 94.19 165 VAL A C 1
ATOM 1264 O O . VAL A 1 165 ? -8.217 14.785 6.593 1.00 94.19 165 VAL A O 1
ATOM 1267 N N . ARG A 1 166 ? -8.970 12.688 6.895 1.00 93.25 166 ARG A N 1
ATOM 1268 C CA . ARG A 1 166 ? -7.668 12.044 7.011 1.00 93.25 166 ARG A CA 1
ATOM 1269 C C . ARG A 1 166 ? -7.517 10.995 5.923 1.00 93.25 166 ARG A C 1
ATOM 1271 O O . ARG A 1 166 ? -8.256 10.017 5.879 1.00 93.25 166 ARG A O 1
ATOM 1278 N N . GLU A 1 167 ? -6.494 11.179 5.108 1.00 95.88 167 GLU A N 1
ATOM 1279 C CA . GLU A 1 167 ? -6.073 10.209 4.108 1.00 95.88 167 GLU A CA 1
ATOM 1280 C C . GLU A 1 167 ? -5.185 9.120 4.716 1.00 95.88 167 GLU A C 1
ATOM 1282 O O . GLU A 1 167 ? -4.369 9.384 5.606 1.00 95.88 167 GLU A O 1
ATOM 1287 N N . PHE A 1 168 ? -5.296 7.918 4.161 1.00 96.06 168 PHE A N 1
ATOM 1288 C CA . PHE A 1 168 ? -4.430 6.786 4.452 1.00 96.06 168 PHE A CA 1
ATOM 1289 C C . PHE A 1 168 ? -3.899 6.197 3.155 1.00 96.06 168 PHE A C 1
ATOM 1291 O O . PHE A 1 168 ? -4.668 5.945 2.232 1.00 96.06 168 PHE A O 1
ATOM 1298 N N . ASN A 1 169 ? -2.591 5.958 3.093 1.00 95.56 169 ASN A N 1
ATOM 1299 C CA . ASN A 1 169 ? -1.926 5.324 1.954 1.00 95.56 169 ASN A CA 1
ATOM 1300 C C . ASN A 1 169 ? -1.163 4.104 2.471 1.00 95.56 169 ASN A C 1
ATOM 1302 O O . ASN A 1 169 ? 0.017 4.195 2.799 1.00 95.56 169 ASN A O 1
ATOM 1306 N N . LEU A 1 170 ? -1.858 2.983 2.641 1.00 93.62 170 LEU A N 1
ATOM 1307 C CA . LEU A 1 170 ? -1.378 1.862 3.442 1.00 93.62 170 LEU A CA 1
ATOM 1308 C C . LEU A 1 170 ? -0.746 0.747 2.611 1.00 93.62 170 LEU A C 1
ATOM 1310 O O . LEU A 1 170 ? -1.246 0.365 1.552 1.00 93.62 170 LEU A O 1
ATOM 1314 N N . ILE A 1 171 ? 0.309 0.169 3.176 1.00 91.44 171 ILE A N 1
ATOM 1315 C CA . ILE A 1 171 ? 0.883 -1.124 2.801 1.00 91.44 171 ILE A CA 1
ATOM 1316 C C . ILE A 1 171 ? 1.000 -2.023 4.040 1.00 91.44 171 ILE A C 1
ATOM 1318 O O . ILE A 1 171 ? 0.815 -1.572 5.179 1.00 91.44 171 ILE A O 1
ATOM 1322 N N . ASP A 1 172 ? 1.356 -3.286 3.807 1.00 87.75 172 ASP A N 1
ATOM 1323 C CA . ASP A 1 172 ? 1.559 -4.284 4.856 1.00 87.75 172 ASP A CA 1
ATOM 1324 C C . ASP A 1 172 ? 2.522 -3.772 5.945 1.00 87.75 172 ASP A C 1
ATOM 1326 O O . ASP A 1 172 ? 3.640 -3.313 5.680 1.00 87.75 172 ASP A O 1
ATOM 1330 N N . GLY A 1 173 ? 2.075 -3.874 7.199 1.00 71.75 173 GLY A N 1
ATOM 1331 C CA . GLY A 1 173 ? 2.820 -3.462 8.382 1.00 71.75 173 GLY A CA 1
ATOM 1332 C C . GLY A 1 173 ? 4.109 -4.251 8.620 1.00 71.75 173 GLY A C 1
ATOM 1333 O O . GLY A 1 173 ? 4.955 -3.778 9.378 1.00 71.75 173 GLY A O 1
ATOM 1334 N N . VAL A 1 174 ? 4.324 -5.389 7.948 1.00 69.75 174 VAL A N 1
ATOM 1335 C CA . VAL A 1 174 ? 5.599 -6.132 7.980 1.00 69.75 174 VAL A CA 1
ATOM 1336 C C . VAL A 1 174 ? 6.770 -5.274 7.487 1.00 69.75 174 VAL A C 1
ATOM 1338 O O . VAL A 1 174 ? 7.894 -5.454 7.958 1.00 69.75 174 VAL A O 1
ATOM 1341 N N . VAL A 1 175 ? 6.520 -4.293 6.611 1.00 59.50 175 VAL A N 1
ATOM 1342 C CA . VAL A 1 175 ? 7.536 -3.312 6.182 1.00 59.50 175 VAL A CA 1
ATOM 1343 C C . VAL A 1 175 ? 8.023 -2.456 7.354 1.00 59.50 175 VAL A C 1
ATOM 1345 O O . VAL A 1 175 ? 9.197 -2.096 7.415 1.00 59.50 175 VAL A O 1
ATOM 1348 N N . ALA A 1 176 ? 7.134 -2.161 8.302 1.00 52.53 176 ALA A N 1
ATOM 1349 C CA . ALA A 1 176 ? 7.433 -1.377 9.493 1.00 52.53 176 ALA A CA 1
ATOM 1350 C C . ALA A 1 176 ? 7.913 -2.235 10.669 1.00 52.53 176 ALA A C 1
ATOM 1352 O O . ALA A 1 176 ? 8.660 -1.760 11.522 1.00 52.53 176 ALA A O 1
ATOM 1353 N N . SER A 1 177 ? 7.432 -3.477 10.764 1.00 49.66 177 SER A N 1
ATOM 1354 C CA . SER A 1 177 ? 7.608 -4.305 11.951 1.00 49.66 177 SER A CA 1
ATOM 1355 C C . SER A 1 177 ? 7.445 -5.790 11.619 1.00 49.66 177 SER A C 1
ATOM 1357 O O . SER A 1 177 ? 6.337 -6.269 11.400 1.00 49.66 177 SER A O 1
ATOM 1359 N N . ASN A 1 178 ? 8.537 -6.565 11.637 1.00 45.38 178 ASN A N 1
ATOM 1360 C CA . ASN A 1 178 ? 8.454 -8.031 11.508 1.00 45.38 178 ASN A CA 1
ATOM 1361 C C . ASN A 1 178 ? 8.048 -8.734 12.820 1.00 45.38 178 ASN A C 1
ATOM 1363 O O . ASN A 1 178 ? 7.958 -9.960 12.865 1.00 45.38 178 ASN A O 1
ATOM 1367 N N . ASN A 1 179 ? 7.850 -7.968 13.899 1.00 45.25 179 ASN A N 1
ATOM 1368 C CA . ASN A 1 179 ? 7.651 -8.498 15.238 1.00 45.25 179 ASN A CA 1
ATOM 1369 C C . ASN A 1 179 ? 6.548 -7.719 15.978 1.00 45.25 179 ASN A C 1
ATOM 1371 O O . ASN A 1 179 ? 6.829 -6.684 16.587 1.00 45.25 179 ASN A O 1
ATOM 1375 N N . PRO A 1 180 ? 5.301 -8.222 16.000 1.00 50.53 180 PRO A N 1
ATOM 1376 C CA . PRO A 1 180 ? 4.183 -7.548 16.664 1.00 50.53 180 PRO A CA 1
ATOM 1377 C C . PRO A 1 180 ? 4.357 -7.400 18.188 1.00 50.53 180 PRO A C 1
ATOM 1379 O O . PRO A 1 180 ? 3.588 -6.680 18.815 1.00 50.53 180 PRO A O 1
ATOM 1382 N N . LYS A 1 181 ? 5.389 -8.007 18.801 1.00 43.31 181 LYS A N 1
ATOM 1383 C CA . LYS A 1 181 ? 5.747 -7.777 20.215 1.00 43.31 181 LYS A CA 1
ATOM 1384 C C . LYS A 1 181 ? 6.341 -6.388 20.493 1.00 43.31 181 LYS A C 1
ATOM 1386 O O . LYS A 1 181 ? 6.458 -6.024 21.659 1.00 43.31 181 LYS A O 1
ATOM 1391 N N . LEU A 1 182 ? 6.747 -5.635 19.464 1.00 43.94 182 LEU A N 1
ATOM 1392 C CA . LEU A 1 182 ? 7.243 -4.257 19.606 1.00 43.94 182 LEU A CA 1
ATOM 1393 C C . LEU A 1 182 ? 6.130 -3.201 19.647 1.00 43.94 182 LEU A C 1
ATOM 1395 O O . LEU A 1 182 ? 6.420 -2.023 19.836 1.00 43.94 182 LEU A O 1
ATOM 1399 N N . ILE A 1 183 ? 4.871 -3.612 19.496 1.00 46.91 183 ILE A N 1
ATOM 1400 C CA . ILE A 1 183 ? 3.717 -2.736 19.678 1.00 46.91 183 ILE A CA 1
ATOM 1401 C C . ILE A 1 183 ? 3.480 -2.633 21.191 1.00 46.91 183 ILE A C 1
ATOM 1403 O O . ILE A 1 183 ? 2.885 -3.532 21.786 1.00 46.91 183 ILE A O 1
ATOM 1407 N N . ARG A 1 184 ? 4.041 -1.599 21.824 1.00 37.38 184 ARG A N 1
ATOM 1408 C CA . ARG A 1 184 ? 3.883 -1.316 23.256 1.00 37.38 184 ARG A CA 1
ATOM 1409 C C . ARG A 1 184 ? 3.068 -0.052 23.469 1.00 37.38 184 ARG A C 1
ATOM 1411 O O . ARG A 1 184 ? 3.273 0.898 22.685 1.00 37.38 184 ARG A O 1
#

Sequence (184 aa):
MERIARSSISQIQAPTYGNLITILSIDGGGVRGIIPVTILSFLELELQKLDGEEARLADYFDVIAGTSTGGLVIRALRGPKYDGKYLHSLLREKFGTTRLSQMLTNVVIPTFDIKSFHATIFSSFEAKNKSSMDALLSDICIGATAAPTYLPAHYFETEDSKGNVREFNLIDGVVASNNPKLIR